Protein AF-A0A0V8RU75-F1 (afdb_monomer_lite)

Sequence (364 aa):
MQPLYEDACRGLRLCPRPLPPRLWGAEPSTLARLDPALAEGLAGPGAAGAVERLRELLGGLLGRGCAYCGAPALRVAGYWRIWLLDGGGRAILEDLLPLCGNFLKAYRVEKARQSGGLEKAVERLAVVNGVAVEHARRVVERVLEEWGRSLAVEHWRVELPGLRRHGLQRGEAEALERLANLLTNLPYLVERSQLLVVSASVEEQRTRAAETLERLCSGGLDPGRVAEEARARGLAPEARSLAVHAASLRLRACSLPVHKALELLEGAWVLVVPRSRRPGLVEGLAEAAGRGERWLLRMETSLEPRDPAQVAVYTADAFDAGAAAEAARAVAGLLGGRVEMVYRPAAPGGRRLTGLILYRYTGG

Radius of gyration: 22.9 Å; chains: 1; bounding box: 56×44×62 Å

Secondary structure (DSSP, 8-state):
-PPTTTTTTTT-SS---PPPGGGGGGSHHHHTTS-HHHHHHHH-TTHHHHHHHHHHHHHHHTTS--TTT-SPP-EEEEEEEEEEETTEEEEEEEEEEEE-HHHHHHH-HHHHHHTT-HHHHHHHHHHHHT--HHHHHHHHHHHHHHHHHHTT---EEEE-HHHHHTT--HHHHHHHHHHHHHHHSTTEEEETTEEEEE-TTHHHHHHHHHHHHHHHHHT---HHHHHHHHHHTT-EE-HHHHHHHHHHHHHHGGGS-HHHHHHHH-EEEEEEE-TTTHHHHHHHHHHHHHTT-TT-SEEEEESS--SSEEEEEEES-TT-HHHHHHHHHHHHHHHTS-EEEEEEEBPTTSSSB-S---EEEEE-

Organism: Pyrodictium occultum (NCBI:txid2309)

Foldseek 3Di:
DAWALCVLQPQFPATADADAQLLPCLKLVLLLQFQLLLLCLQLNPPRSVLSPVSVVLFVVLFQCAFPQGGGTFPGKTFPWTKDDDVQAIEIERQAIGRHDPQVVCLNNVVVCVVVVNNLSSLVVSCVSRVHDSVSSVSSSVSSVVSSVVNNPGQAYQYAYPHVVVSPDDPVSRVSSNSSSNSQSHAQWGDDDFKIKGAAPQLVVLLVVQLVVVVCLQVVVDDLVVLCVVLVVLQKHFPSVLSVVLSVVLNVPLNPDDSVQSLLQQKKKKKFWAAPNLVNLLVVLLRVCRHVRPQLARMKIWGSHDDGRTIIITMGRGLSPSVSVSVVLVSSCVSSVDWTKIFMFTADRPNPDTDPGTGIIHTDD

pLDDT: mean 95.26, std 4.72, range [60.16, 98.56]

Structure (mmCIF, N/CA/C/O backbone):
data_AF-A0A0V8RU75-F1
#
_entry.id   AF-A0A0V8RU75-F1
#
loop_
_atom_site.group_PDB
_atom_site.id
_atom_site.type_symbol
_atom_site.label_atom_id
_atom_site.label_alt_id
_atom_site.label_comp_id
_atom_site.label_asym_id
_atom_site.label_entity_id
_atom_site.label_seq_id
_atom_site.pdbx_PDB_ins_code
_atom_site.Cartn_x
_atom_site.Cartn_y
_atom_site.Cartn_z
_atom_site.occupancy
_atom_site.B_iso_or_equiv
_atom_site.auth_seq_id
_atom_site.auth_comp_id
_atom_site.auth_asym_id
_atom_site.auth_atom_id
_atom_site.pdbx_PDB_model_num
ATOM 1 N N . MET A 1 1 ? -29.048 -8.505 7.832 1.00 67.00 1 MET A N 1
ATOM 2 C CA . MET A 1 1 ? -27.582 -8.655 7.705 1.00 67.00 1 MET A CA 1
ATOM 3 C C . MET A 1 1 ? -26.931 -8.147 8.971 1.00 67.00 1 MET A C 1
ATOM 5 O O . MET A 1 1 ? -27.228 -7.028 9.377 1.00 67.00 1 MET A O 1
ATOM 9 N N . GLN A 1 2 ? -26.097 -8.967 9.598 1.00 83.25 2 GLN A N 1
ATOM 10 C CA . GLN A 1 2 ? -25.410 -8.600 10.828 1.00 83.25 2 GLN A CA 1
ATOM 11 C C . GLN A 1 2 ? -23.984 -8.117 10.519 1.00 83.25 2 GLN A C 1
ATOM 13 O O . GLN A 1 2 ? -23.351 -8.679 9.622 1.00 83.25 2 GLN A O 1
ATOM 18 N N . PRO A 1 3 ? -23.479 -7.080 11.205 1.00 90.12 3 PRO A N 1
ATOM 19 C CA . PRO A 1 3 ? -22.087 -6.662 11.082 1.00 90.12 3 PRO A CA 1
ATOM 20 C C . PRO A 1 3 ? -21.129 -7.767 11.538 1.00 90.12 3 PRO A C 1
ATOM 22 O O . PRO A 1 3 ? -21.436 -8.530 12.456 1.00 90.12 3 PRO A O 1
ATOM 25 N N . LEU A 1 4 ? -19.946 -7.817 10.927 1.00 92.69 4 LEU A N 1
ATOM 26 C CA . LEU A 1 4 ? -18.864 -8.699 11.347 1.00 92.69 4 LEU A CA 1
ATOM 27 C C . LEU A 1 4 ? -18.521 -8.484 12.824 1.00 92.69 4 LEU A C 1
ATOM 29 O O . LEU A 1 4 ? -18.580 -7.367 13.347 1.00 92.69 4 LEU A O 1
ATOM 33 N N . TYR A 1 5 ? -18.113 -9.574 13.465 1.00 94.00 5 TYR A N 1
ATOM 34 C CA . TYR A 1 5 ? -17.625 -9.687 14.838 1.00 94.00 5 TYR A CA 1
ATOM 35 C C . TYR A 1 5 ? -18.688 -9.510 15.929 1.00 94.00 5 TYR A C 1
ATOM 37 O O . TYR A 1 5 ? -18.464 -9.943 17.058 1.00 94.00 5 TYR A O 1
ATOM 45 N N . GLU A 1 6 ? -19.849 -8.912 15.633 1.00 91.81 6 GLU A N 1
ATOM 46 C CA . GLU A 1 6 ? -20.853 -8.587 16.658 1.00 91.81 6 GLU A CA 1
ATOM 47 C C . GLU A 1 6 ? -21.384 -9.823 17.389 1.00 91.81 6 GLU A C 1
ATOM 49 O O . GLU A 1 6 ? -21.537 -9.793 18.610 1.00 91.81 6 GLU A O 1
ATOM 54 N N . ASP A 1 7 ? -21.609 -10.924 16.674 1.00 92.75 7 ASP A N 1
ATOM 55 C CA . ASP A 1 7 ? -22.048 -12.173 17.293 1.00 92.75 7 ASP A CA 1
ATOM 56 C C . ASP A 1 7 ? -20.976 -12.806 18.173 1.00 92.75 7 ASP A C 1
ATOM 58 O O . ASP A 1 7 ? -21.268 -13.239 19.287 1.00 92.75 7 ASP A O 1
ATOM 62 N N . ALA A 1 8 ? -19.734 -12.848 17.685 1.00 94.06 8 ALA A N 1
ATOM 63 C CA . ALA A 1 8 ? -18.610 -13.405 18.428 1.00 94.06 8 ALA A CA 1
ATOM 64 C C . ALA A 1 8 ? -18.329 -12.618 19.718 1.00 94.06 8 ALA A C 1
ATOM 66 O O . ALA A 1 8 ? -17.900 -13.193 20.714 1.00 94.06 8 ALA A O 1
ATOM 67 N N . CYS A 1 9 ? -18.592 -11.311 19.706 1.00 94.69 9 CYS A N 1
ATOM 68 C CA . CYS A 1 9 ? -18.286 -10.399 20.800 1.00 94.69 9 CYS A CA 1
ATOM 69 C C . CYS A 1 9 ? -19.471 -10.061 21.715 1.00 94.69 9 CYS A C 1
ATOM 71 O O . CYS A 1 9 ? -19.366 -9.134 22.525 1.00 94.69 9 CYS A O 1
ATOM 73 N N . ARG A 1 10 ? -20.617 -10.733 21.576 1.00 94.25 10 ARG A N 1
ATOM 74 C CA . ARG A 1 10 ? -21.833 -10.365 22.310 1.00 94.25 10 ARG A CA 1
ATOM 75 C C . ARG A 1 10 ? -21.586 -10.358 23.826 1.00 94.25 10 ARG A C 1
ATOM 77 O O . ARG A 1 10 ? -21.191 -11.366 24.399 1.00 94.25 10 ARG A O 1
ATOM 84 N N . GLY A 1 11 ? -21.839 -9.216 24.469 1.00 91.69 11 GLY A N 1
ATOM 85 C CA . GLY A 1 11 ? -21.665 -9.036 25.918 1.00 91.69 11 GLY A CA 1
ATOM 86 C C . GLY A 1 11 ? -20.234 -8.731 26.379 1.00 91.69 11 GLY A C 1
ATOM 87 O O . GLY A 1 11 ? -20.016 -8.561 27.575 1.00 91.69 11 GLY A O 1
ATOM 88 N N . LEU A 1 12 ? -19.262 -8.623 25.467 1.00 95.81 12 LEU A N 1
ATOM 89 C CA . LEU A 1 12 ? -17.892 -8.240 25.810 1.00 95.81 12 LEU A CA 1
ATOM 90 C C . LEU A 1 12 ? -17.735 -6.716 25.872 1.00 95.81 12 LEU A C 1
ATOM 92 O O . LEU A 1 12 ? -18.248 -5.983 25.027 1.00 95.81 12 LEU A O 1
ATOM 96 N N . ARG A 1 13 ? -16.947 -6.239 26.839 1.00 95.25 13 ARG A N 1
ATOM 97 C CA . ARG A 1 13 ? -16.536 -4.834 26.960 1.00 95.25 13 ARG A CA 1
ATOM 98 C C . ARG A 1 13 ? -15.566 -4.421 25.849 1.00 95.25 13 ARG A C 1
ATOM 100 O O . ARG A 1 13 ? -15.687 -3.330 25.302 1.00 95.25 13 ARG A O 1
ATOM 107 N N . LEU A 1 14 ? -14.589 -5.270 25.535 1.00 96.00 14 LEU A N 1
ATOM 108 C CA . LEU A 1 14 ? -13.685 -5.132 24.397 1.00 96.00 14 LEU A CA 1
ATOM 109 C C . LEU A 1 14 ? -14.004 -6.226 23.389 1.00 96.00 14 LEU A C 1
ATOM 111 O O . LEU A 1 14 ? -13.790 -7.406 23.663 1.00 96.00 14 LEU A O 1
ATOM 115 N N . CYS A 1 15 ? -14.435 -5.809 22.203 1.00 96.62 15 CYS A N 1
ATOM 116 C CA . CYS A 1 15 ? -14.530 -6.668 21.031 1.00 96.62 15 CYS A CA 1
ATOM 117 C C . CYS A 1 15 ? -13.299 -6.464 20.136 1.00 96.62 15 CYS A C 1
ATOM 119 O O . CYS A 1 15 ? -13.053 -5.322 19.726 1.00 96.62 15 CYS A O 1
ATOM 121 N N . PRO A 1 16 ? -12.529 -7.517 19.805 1.00 97.12 16 PRO A N 1
ATOM 122 C CA . PRO A 1 16 ? -11.501 -7.423 18.778 1.00 97.12 16 PRO A CA 1
ATOM 123 C C . PRO A 1 16 ? -12.127 -7.045 17.434 1.00 97.12 16 PRO A C 1
ATOM 125 O O . PRO A 1 16 ? -13.140 -7.610 17.032 1.00 97.12 16 PRO A O 1
ATOM 128 N N . ARG A 1 17 ? -11.523 -6.089 16.727 1.00 96.44 17 ARG A N 1
ATOM 129 C CA . ARG A 1 17 ? -11.976 -5.637 15.406 1.00 96.44 17 ARG A CA 1
ATOM 130 C C . ARG A 1 17 ? -10.796 -5.612 14.445 1.00 96.44 17 ARG A C 1
ATOM 132 O O . ARG A 1 17 ? -10.228 -4.543 14.201 1.00 96.44 17 ARG A O 1
ATOM 139 N N . PRO A 1 18 ? -10.378 -6.768 13.916 1.00 96.62 18 PRO A N 1
ATOM 140 C CA . PRO A 1 18 ? -9.336 -6.793 12.906 1.00 96.62 18 PRO A CA 1
ATOM 141 C C . PRO A 1 18 ? -9.797 -6.057 11.643 1.00 96.62 18 PRO A C 1
ATOM 143 O O . PRO A 1 18 ? -10.966 -6.135 11.251 1.00 96.62 18 PRO A O 1
ATOM 146 N N . LEU A 1 19 ? -8.883 -5.307 11.021 1.00 95.50 19 LEU A N 1
ATOM 147 C CA . LEU A 1 19 ? -9.196 -4.523 9.824 1.00 95.50 19 LEU A CA 1
ATOM 148 C C . LEU A 1 19 ? -8.738 -5.283 8.567 1.00 95.50 19 LEU A C 1
ATOM 150 O O . LEU A 1 19 ? -7.563 -5.661 8.497 1.00 95.50 19 LEU A O 1
ATOM 154 N N . PRO A 1 20 ? -9.615 -5.515 7.575 1.00 93.69 20 PRO A N 1
ATOM 155 C CA . PRO A 1 20 ? -9.223 -6.045 6.271 1.00 93.69 20 PRO A CA 1
ATOM 156 C C . PRO A 1 20 ? -8.093 -5.197 5.655 1.00 93.69 20 PRO A C 1
ATOM 158 O O . PRO A 1 20 ? -8.157 -3.969 5.762 1.00 93.69 20 PRO A O 1
ATOM 161 N N . PRO A 1 21 ? -7.079 -5.793 4.996 1.00 91.62 21 PRO A N 1
ATOM 162 C CA . PRO A 1 21 ? -5.964 -5.046 4.409 1.00 91.62 21 PRO A CA 1
ATOM 163 C C . PRO A 1 21 ? -6.385 -3.930 3.450 1.00 91.62 21 PRO A C 1
ATOM 165 O O . PRO A 1 21 ? -5.830 -2.837 3.507 1.00 91.62 21 PRO A O 1
ATOM 168 N N . ARG A 1 22 ? -7.427 -4.164 2.641 1.00 91.81 22 ARG A N 1
ATOM 169 C CA . ARG A 1 22 ? -8.007 -3.147 1.748 1.00 91.81 22 ARG A CA 1
ATOM 170 C C . ARG A 1 22 ? -8.489 -1.908 2.504 1.00 91.81 22 ARG A C 1
ATOM 172 O O . ARG A 1 22 ? -8.328 -0.808 2.007 1.00 91.81 22 ARG A O 1
ATOM 179 N N . LEU A 1 23 ? -8.990 -2.056 3.732 1.00 95.81 23 LEU A N 1
ATOM 180 C CA . LEU A 1 23 ? -9.458 -0.940 4.561 1.00 95.81 23 LEU A CA 1
ATOM 181 C C . LEU A 1 23 ? -8.334 -0.207 5.312 1.00 95.81 23 LEU A C 1
ATOM 183 O O . LEU A 1 23 ? -8.596 0.806 5.958 1.00 95.81 23 LEU A O 1
ATOM 187 N N . TRP A 1 24 ? -7.076 -0.657 5.239 1.00 94.88 24 TRP A N 1
ATOM 188 C CA . TRP A 1 24 ? -5.969 0.013 5.937 1.00 94.88 24 TRP A CA 1
ATOM 189 C C . TRP A 1 24 ? -5.725 1.444 5.445 1.00 94.88 24 TRP A C 1
ATOM 191 O O . TRP A 1 24 ? -5.272 2.273 6.237 1.00 94.88 24 TRP A O 1
ATOM 201 N N . GLY A 1 25 ? -6.061 1.738 4.184 1.00 95.06 25 GLY A N 1
ATOM 202 C CA . GLY A 1 25 ? -6.030 3.087 3.611 1.00 95.06 25 GLY A CA 1
ATOM 203 C C . GLY A 1 25 ? -7.027 4.052 4.255 1.00 95.06 25 GLY A C 1
ATOM 204 O O . GLY A 1 25 ? -6.726 5.232 4.396 1.00 95.06 25 GLY A O 1
ATOM 205 N N . ALA A 1 26 ? -8.170 3.542 4.721 1.00 97.00 26 ALA A N 1
ATOM 206 C CA . ALA A 1 26 ? -9.216 4.324 5.379 1.00 97.00 26 ALA A CA 1
ATOM 207 C C . ALA A 1 26 ? -9.005 4.509 6.887 1.00 97.00 26 ALA A C 1
ATOM 209 O O . ALA A 1 26 ? -9.726 5.282 7.518 1.00 97.00 26 ALA A O 1
ATOM 210 N N . GLU A 1 27 ? -8.053 3.798 7.497 1.00 97.12 27 GLU A N 1
ATOM 211 C CA . GLU A 1 27 ? -7.792 3.941 8.928 1.00 97.12 27 GLU A CA 1
ATOM 212 C C . GLU A 1 27 ? -7.416 5.402 9.245 1.00 97.12 27 GLU A C 1
ATOM 214 O O . GLU A 1 27 ? -6.509 5.937 8.603 1.00 97.12 27 GLU A O 1
ATOM 219 N N . PRO A 1 28 ? -8.012 6.052 10.265 1.00 97.12 28 PRO A N 1
ATOM 220 C CA . PRO A 1 28 ? -7.735 7.459 10.569 1.00 97.12 28 PRO A CA 1
ATOM 221 C C . PRO A 1 28 ? -6.244 7.759 10.751 1.00 97.12 28 PRO A C 1
ATOM 223 O O . PRO A 1 28 ? -5.738 8.768 10.268 1.00 97.12 28 PRO A O 1
ATOM 226 N N . SER A 1 29 ? -5.513 6.845 11.398 1.00 95.56 29 SER A N 1
ATOM 227 C CA . SER A 1 29 ? -4.061 6.970 11.577 1.00 95.56 29 SER A CA 1
ATOM 228 C C . SER A 1 29 ? -3.263 6.882 10.271 1.00 95.56 29 SER A C 1
ATOM 230 O O . SER A 1 29 ? -2.170 7.440 10.194 1.00 95.56 29 SER A O 1
ATOM 232 N N . THR A 1 30 ? -3.791 6.206 9.250 1.00 96.44 30 THR A N 1
ATOM 233 C CA . THR A 1 30 ? -3.226 6.188 7.899 1.00 96.44 30 THR A CA 1
ATOM 234 C C . THR A 1 30 ? -3.530 7.497 7.185 1.00 96.44 30 THR A C 1
ATOM 236 O O . THR A 1 30 ? -2.599 8.156 6.730 1.00 96.44 30 THR A O 1
ATOM 239 N N . LEU A 1 31 ? -4.801 7.911 7.152 1.00 97.44 31 LEU A N 1
ATOM 240 C CA . LEU A 1 31 ? -5.231 9.150 6.496 1.00 97.44 31 LEU A CA 1
ATOM 241 C C . LEU A 1 31 ? -4.474 10.370 7.036 1.00 97.44 31 LEU A C 1
ATOM 243 O O . LEU A 1 31 ? -3.945 11.158 6.263 1.00 97.44 31 LEU A O 1
ATOM 247 N N . ALA A 1 32 ? -4.321 10.480 8.358 1.00 97.25 32 ALA A N 1
ATOM 248 C CA . ALA A 1 32 ? -3.596 11.577 9.002 1.00 97.25 32 ALA A CA 1
ATOM 249 C C . ALA A 1 32 ? -2.099 11.638 8.654 1.00 97.25 32 ALA A C 1
ATOM 251 O O . ALA A 1 32 ? -1.468 12.689 8.783 1.00 97.25 32 ALA A O 1
ATOM 252 N N . ARG A 1 33 ? -1.496 10.513 8.255 1.00 96.38 33 ARG A N 1
ATOM 253 C CA . ARG A 1 33 ? -0.081 10.454 7.858 1.00 96.38 33 ARG A CA 1
ATOM 254 C C . ARG A 1 33 ? 0.132 10.821 6.399 1.00 96.38 33 ARG A C 1
ATOM 256 O O . ARG A 1 33 ? 1.280 11.058 6.032 1.00 96.38 33 ARG A O 1
ATOM 263 N N . LEU A 1 34 ? -0.930 10.840 5.592 1.00 97.06 34 LEU A N 1
ATOM 264 C CA . LEU A 1 34 ? -0.827 11.110 4.168 1.00 97.06 34 LEU A CA 1
ATOM 265 C C . LEU A 1 34 ? -0.229 12.502 3.950 1.00 97.06 34 LEU A C 1
ATOM 267 O O . LEU A 1 34 ? -0.527 13.444 4.687 1.00 97.06 34 LEU A O 1
ATOM 271 N N . ASP A 1 35 ? 0.632 12.635 2.948 1.00 97.44 35 ASP A N 1
ATOM 272 C CA . ASP A 1 35 ? 1.088 13.940 2.502 1.00 97.44 35 ASP A CA 1
ATOM 273 C C . ASP A 1 35 ? -0.115 14.774 2.031 1.00 97.44 35 ASP A C 1
ATOM 275 O O . ASP A 1 35 ? -0.798 14.349 1.101 1.00 97.44 35 ASP A O 1
ATOM 279 N N . PRO A 1 36 ? -0.350 15.968 2.604 1.00 97.75 36 PRO A N 1
ATOM 280 C CA . PRO A 1 36 ? -1.423 16.858 2.173 1.00 97.75 36 PRO A CA 1
ATOM 281 C C . PRO A 1 36 ? -1.442 17.141 0.667 1.00 97.75 36 PRO A C 1
ATOM 283 O O . PRO A 1 36 ? -2.511 17.161 0.073 1.00 97.75 36 PRO A O 1
ATOM 286 N N . ALA A 1 37 ? -0.281 17.308 0.024 1.00 96.88 37 ALA A N 1
ATOM 287 C CA . ALA A 1 37 ? -0.212 17.554 -1.418 1.00 96.88 37 ALA A CA 1
ATOM 288 C C . ALA A 1 37 ? -0.671 16.326 -2.220 1.00 96.88 37 ALA A C 1
ATOM 290 O O . ALA A 1 37 ? -1.333 16.457 -3.245 1.00 96.88 37 ALA A O 1
ATOM 291 N N . LEU A 1 38 ? -0.344 15.126 -1.729 1.00 96.56 38 LEU A N 1
ATOM 292 C CA . LEU A 1 38 ? -0.813 13.874 -2.316 1.00 96.56 38 LEU A CA 1
ATOM 293 C C . LEU A 1 38 ? -2.314 13.678 -2.067 1.00 96.56 38 LEU A C 1
ATOM 295 O O . LEU A 1 38 ? -3.023 13.263 -2.973 1.00 96.56 38 LEU A O 1
ATOM 299 N N . ALA A 1 39 ? -2.806 14.022 -0.875 1.00 97.31 39 ALA A N 1
ATOM 300 C CA . ALA A 1 39 ? -4.228 13.994 -0.546 1.00 97.31 39 ALA A CA 1
ATOM 301 C C . ALA A 1 39 ? -5.046 14.904 -1.474 1.00 97.31 39 ALA A C 1
ATOM 303 O O . ALA A 1 39 ? -6.048 14.459 -2.025 1.00 97.31 39 ALA A O 1
ATOM 304 N N . GLU A 1 40 ? -4.595 16.148 -1.664 1.00 97.12 40 GLU A N 1
ATOM 305 C CA . GLU A 1 40 ? -5.238 17.136 -2.539 1.00 97.12 40 GLU A CA 1
ATOM 306 C C . GLU A 1 40 ? -5.278 16.657 -3.990 1.00 97.12 40 GLU A C 1
ATOM 308 O O . GLU A 1 40 ? -6.325 16.715 -4.626 1.00 97.12 40 GLU A O 1
ATOM 313 N N . GLY A 1 41 ? -4.158 16.136 -4.504 1.00 94.56 41 GLY A N 1
ATOM 314 C CA . GLY A 1 41 ? -4.111 15.633 -5.876 1.00 94.56 41 GLY A CA 1
ATOM 315 C C . GLY A 1 41 ? -4.986 14.398 -6.100 1.00 94.56 41 GLY A C 1
ATOM 316 O O . GLY A 1 41 ? -5.539 14.247 -7.177 1.00 94.56 41 GLY A O 1
ATOM 317 N N . LEU A 1 42 ? -5.161 13.541 -5.089 1.00 93.69 42 LEU A N 1
ATOM 318 C CA . LEU A 1 42 ? -5.986 12.334 -5.214 1.00 93.69 42 LEU A CA 1
ATOM 319 C C . LEU A 1 42 ? -7.485 12.598 -5.017 1.00 93.69 42 LEU A C 1
ATOM 321 O O . LEU A 1 42 ? -8.307 12.053 -5.744 1.00 93.69 42 LEU A O 1
ATOM 325 N N . ALA A 1 43 ? -7.858 13.377 -4.000 1.00 94.69 43 ALA A N 1
ATOM 326 C CA . ALA A 1 43 ? -9.253 13.534 -3.566 1.00 94.69 43 ALA A CA 1
ATOM 327 C C . ALA A 1 43 ? -9.853 14.919 -3.869 1.00 94.69 43 ALA A C 1
ATOM 329 O O . ALA A 1 43 ? -11.013 15.187 -3.519 1.00 94.69 43 ALA A O 1
ATOM 330 N N . GLY A 1 44 ? -9.075 15.779 -4.528 1.00 94.62 44 GLY A N 1
ATOM 331 C CA . GLY A 1 44 ? -9.467 17.112 -4.952 1.00 94.62 44 GLY A CA 1
ATOM 332 C C . GLY A 1 44 ? -9.446 18.157 -3.829 1.00 94.62 44 GLY A C 1
ATOM 333 O O . GLY A 1 44 ? -8.907 17.915 -2.744 1.00 94.62 44 GLY A O 1
ATOM 334 N N . PRO A 1 45 ? -10.065 19.326 -4.088 1.00 95.81 45 PRO A N 1
ATOM 335 C CA . PRO A 1 45 ? -10.002 20.482 -3.208 1.00 95.81 45 PRO A CA 1
ATOM 336 C C . PRO A 1 45 ? -10.381 20.203 -1.750 1.00 95.81 45 PRO A C 1
ATOM 338 O O . PRO A 1 45 ? -11.427 19.610 -1.459 1.00 95.81 45 PRO A O 1
ATOM 341 N N . GLY A 1 46 ? -9.547 20.695 -0.834 1.00 96.62 46 GLY A N 1
ATOM 342 C CA . GLY A 1 46 ? -9.784 20.663 0.612 1.00 96.62 46 GLY A CA 1
ATOM 343 C C . GLY A 1 46 ? -9.320 19.385 1.315 1.00 96.62 46 GLY A C 1
ATOM 344 O O . GLY A 1 46 ? -9.385 19.317 2.546 1.00 96.62 46 GLY A O 1
ATOM 345 N N . ALA A 1 47 ? -8.815 18.391 0.581 1.00 97.75 47 ALA A N 1
ATOM 346 C CA . ALA A 1 47 ? -8.310 17.159 1.176 1.00 97.75 47 ALA A CA 1
ATOM 347 C C . ALA A 1 47 ? -7.012 17.391 1.967 1.00 97.75 47 ALA A C 1
ATOM 349 O O . ALA A 1 47 ? -6.840 16.800 3.034 1.00 97.75 47 ALA A O 1
ATOM 350 N N . ALA A 1 48 ? -6.140 18.297 1.510 1.00 98.12 48 ALA A N 1
ATOM 351 C CA . ALA A 1 48 ? -4.940 18.705 2.238 1.00 98.12 48 ALA A CA 1
ATOM 352 C C . ALA A 1 48 ? -5.279 19.233 3.638 1.00 98.12 48 ALA A C 1
ATOM 354 O O . ALA A 1 48 ? -4.751 18.742 4.638 1.00 98.12 48 ALA A O 1
ATOM 355 N N . GLY A 1 49 ? -6.196 20.204 3.710 1.00 98.19 49 GLY A N 1
ATOM 356 C CA . GLY A 1 49 ? -6.638 20.797 4.973 1.00 98.19 49 GLY A CA 1
ATOM 357 C C . GLY A 1 49 ? -7.323 19.777 5.882 1.00 98.19 49 GLY A C 1
ATOM 358 O O . GLY A 1 49 ? -7.047 19.734 7.079 1.00 98.19 49 GLY A O 1
ATOM 359 N N . ALA A 1 50 ? -8.149 18.895 5.316 1.00 98.44 50 ALA A N 1
ATOM 360 C CA . ALA A 1 50 ? -8.829 17.857 6.083 1.00 98.44 50 ALA A CA 1
ATOM 361 C C . ALA A 1 50 ? -7.856 16.826 6.690 1.00 98.44 50 ALA A C 1
ATOM 363 O O . ALA A 1 50 ? -8.042 16.399 7.832 1.00 98.44 50 ALA A O 1
ATOM 364 N N . VAL A 1 51 ? -6.794 16.450 5.966 1.00 98.31 51 VAL A N 1
ATOM 365 C CA . VAL A 1 51 ? -5.731 15.568 6.477 1.00 98.31 51 VAL A CA 1
ATOM 366 C C . VAL A 1 51 ? -4.950 16.227 7.613 1.00 98.31 51 VAL A C 1
ATOM 368 O O . VAL A 1 51 ? -4.710 15.577 8.634 1.00 98.31 51 VAL A O 1
ATOM 371 N N . GLU A 1 52 ? -4.586 17.504 7.476 1.00 98.38 52 GLU A N 1
ATOM 372 C CA . GLU A 1 52 ? -3.937 18.266 8.553 1.00 98.38 52 GLU A CA 1
ATOM 373 C C . GLU A 1 52 ? -4.828 18.337 9.794 1.00 98.38 52 GLU A C 1
ATOM 375 O O . GLU A 1 52 ? -4.399 17.999 10.900 1.00 98.38 52 GLU A O 1
ATOM 380 N N . ARG A 1 53 ? -6.112 18.657 9.606 1.00 98.31 53 ARG A N 1
ATOM 381 C CA . ARG A 1 53 ? -7.068 18.729 10.708 1.00 98.31 53 ARG A CA 1
ATOM 382 C C . ARG A 1 53 ? -7.246 17.389 11.416 1.00 98.31 53 ARG A C 1
ATOM 384 O O . ARG A 1 53 ? -7.293 17.333 12.647 1.00 98.31 53 ARG A O 1
ATOM 391 N N . LEU A 1 54 ? -7.311 16.295 10.658 1.00 98.44 54 LEU A N 1
ATOM 392 C CA . LEU A 1 54 ? -7.357 14.953 11.228 1.00 98.44 54 LEU A CA 1
ATOM 393 C C . LEU A 1 54 ? -6.084 14.650 12.027 1.00 98.44 54 LEU A C 1
ATOM 395 O O . LEU A 1 54 ? -6.166 14.082 13.114 1.00 98.44 54 LEU A O 1
ATOM 399 N N . ARG A 1 55 ? -4.908 15.042 11.527 1.00 97.94 55 ARG A N 1
ATOM 400 C CA . ARG A 1 55 ? -3.634 14.852 12.230 1.00 97.94 55 ARG A CA 1
ATOM 401 C C . ARG A 1 55 ? -3.604 15.577 13.572 1.00 97.94 55 ARG A C 1
ATOM 403 O O . ARG A 1 55 ? -3.236 14.954 14.568 1.00 97.94 55 ARG A O 1
ATOM 410 N N . GLU A 1 56 ? -4.025 16.839 13.613 1.00 97.81 56 GLU A N 1
ATOM 411 C CA . GLU A 1 56 ? -4.152 17.617 14.853 1.00 97.81 56 GLU A CA 1
ATOM 412 C C . GLU A 1 56 ? -5.085 16.933 15.852 1.00 97.81 56 GLU A C 1
ATOM 414 O O . GLU A 1 56 ? -4.730 16.738 17.017 1.00 97.81 56 GLU A O 1
ATOM 419 N N . LEU A 1 57 ? -6.264 16.516 15.383 1.00 97.44 57 LEU A N 1
ATOM 420 C CA . LEU A 1 57 ? -7.260 15.838 16.202 1.00 97.44 57 LEU A CA 1
ATOM 421 C C . LEU A 1 57 ? -6.697 14.559 16.817 1.00 97.44 57 LEU A C 1
ATOM 423 O O . LEU A 1 57 ? -6.785 14.366 18.031 1.00 97.44 57 LEU A O 1
ATOM 427 N N . LEU A 1 58 ? -6.098 13.688 15.998 1.00 97.38 58 LEU A N 1
ATOM 428 C CA . LEU A 1 58 ? -5.514 12.443 16.492 1.00 97.38 58 LEU A CA 1
ATOM 429 C C . LEU A 1 58 ? -4.373 12.720 17.470 1.00 97.38 58 LEU A C 1
ATOM 431 O O . LEU A 1 58 ? -4.284 12.035 18.487 1.00 97.38 58 LEU A O 1
ATOM 435 N N . GLY A 1 59 ? -3.544 13.734 17.206 1.00 96.81 59 GLY A N 1
ATOM 436 C CA . GLY A 1 59 ? -2.502 14.190 18.124 1.00 96.81 59 GLY A CA 1
ATOM 437 C C . GLY A 1 59 ? -3.068 14.605 19.482 1.00 96.81 59 GLY A C 1
ATOM 438 O O . GLY A 1 59 ? -2.552 14.183 20.514 1.00 96.81 59 GLY A O 1
ATOM 439 N N . GLY A 1 60 ? -4.184 15.336 19.488 1.00 95.81 60 GLY A N 1
ATOM 440 C CA . GLY A 1 60 ? -4.879 15.755 20.703 1.00 95.81 60 GLY A CA 1
ATOM 441 C C . GLY A 1 60 ? -5.456 14.605 21.536 1.00 95.81 60 GLY A C 1
ATOM 442 O O . GLY A 1 60 ? -5.666 14.786 22.735 1.00 95.81 60 GLY A O 1
ATOM 443 N N . LEU A 1 61 ? -5.701 13.434 20.940 1.00 95.19 61 LEU A N 1
ATOM 444 C CA . LEU A 1 61 ? -6.192 12.233 21.631 1.00 95.19 61 LEU A CA 1
ATOM 445 C C . LEU A 1 61 ? -5.072 11.379 22.245 1.00 95.19 61 LEU A C 1
ATOM 447 O O . LEU A 1 61 ? -5.331 10.580 23.151 1.00 95.19 61 LEU A O 1
ATOM 451 N N . LEU A 1 62 ? -3.834 11.520 21.769 1.00 95.06 62 LEU A N 1
ATOM 452 C CA . LEU A 1 62 ? -2.691 10.804 22.331 1.00 95.06 62 LEU A CA 1
ATOM 453 C C . LEU A 1 62 ? -2.400 11.299 23.755 1.00 95.06 62 LEU A C 1
ATOM 455 O O . LEU A 1 62 ? -2.625 12.455 24.097 1.00 95.06 62 LEU A O 1
ATOM 459 N N . GLY A 1 63 ? -1.942 10.397 24.625 1.00 90.88 63 GLY A N 1
ATOM 460 C CA . GLY A 1 63 ? -1.629 10.716 26.023 1.00 90.88 63 GLY A CA 1
ATOM 461 C C . GLY A 1 63 ? -2.829 10.874 26.972 1.00 90.88 63 GLY A C 1
ATOM 462 O O . GLY A 1 63 ? -2.647 10.635 28.161 1.00 90.88 63 GLY A O 1
ATOM 463 N N . ARG A 1 64 ? -4.050 11.171 26.492 1.00 89.44 64 ARG A N 1
ATOM 464 C CA . ARG A 1 64 ? -5.233 11.398 27.361 1.00 89.44 64 ARG A CA 1
ATOM 465 C C . ARG A 1 64 ? -5.631 10.187 28.213 1.00 89.44 64 ARG A C 1
ATOM 467 O O . ARG A 1 64 ? -6.032 10.351 29.357 1.00 89.44 64 ARG A O 1
ATOM 474 N N . GLY A 1 65 ? -5.517 8.981 27.660 1.00 96.06 65 GLY A N 1
ATOM 475 C CA . GLY A 1 65 ? -5.807 7.729 28.364 1.00 96.06 65 GLY A CA 1
ATOM 476 C C . GLY A 1 65 ? -6.415 6.669 27.448 1.00 96.06 65 GLY A C 1
ATOM 477 O O . GLY A 1 65 ? -7.135 6.973 26.503 1.00 96.06 65 GLY A O 1
ATOM 478 N N . CYS A 1 66 ? -6.092 5.406 27.701 1.00 97.56 66 CYS A N 1
ATOM 479 C CA . CYS A 1 66 ? -6.591 4.253 26.961 1.00 97.56 66 CYS A CA 1
ATOM 480 C C . CYS A 1 66 ? -8.064 4.012 27.296 1.00 97.56 66 CYS A C 1
ATOM 482 O O . CYS A 1 66 ? -8.400 3.876 28.474 1.00 97.56 66 CYS A O 1
ATOM 484 N N . ALA A 1 67 ? -8.901 3.828 26.273 1.00 96.56 67 ALA A N 1
ATOM 485 C CA . ALA A 1 67 ? -10.341 3.591 26.409 1.00 96.56 67 ALA A CA 1
ATOM 486 C C . ALA A 1 67 ? -10.711 2.409 27.333 1.00 96.56 67 ALA A C 1
ATOM 488 O O . ALA A 1 67 ? -11.821 2.345 27.856 1.00 96.56 67 ALA A O 1
ATOM 489 N N . TYR A 1 68 ? -9.784 1.472 27.561 1.00 96.50 68 TYR A N 1
ATOM 490 C CA . TYR A 1 68 ? -10.036 0.272 28.360 1.00 96.50 68 TYR A CA 1
ATOM 491 C C . TYR A 1 68 ? -9.377 0.271 29.741 1.00 96.50 68 TYR A C 1
ATOM 493 O O . TYR A 1 68 ? -9.937 -0.307 30.671 1.00 96.50 68 TYR A O 1
ATOM 501 N N . CYS A 1 69 ? -8.205 0.893 29.897 1.00 95.94 69 CYS A N 1
ATOM 502 C CA . CYS A 1 69 ? -7.431 0.809 31.143 1.00 95.94 69 CYS A CA 1
ATOM 503 C C . CYS A 1 69 ? -6.889 2.139 31.667 1.00 95.94 69 CYS A C 1
ATOM 505 O O . CYS A 1 69 ? -6.096 2.122 32.602 1.00 95.94 69 CYS A O 1
ATOM 507 N N . GLY A 1 70 ? -7.217 3.270 31.040 1.00 96.38 70 GLY A N 1
ATOM 508 C CA . GLY A 1 70 ? -6.782 4.604 31.472 1.00 96.38 70 GLY A CA 1
ATOM 509 C C . GLY A 1 70 ? -5.296 4.926 31.259 1.00 96.38 70 GLY A C 1
ATOM 510 O O . GLY A 1 70 ? -4.946 6.096 31.182 1.00 96.38 70 GLY A O 1
ATOM 511 N N . ALA A 1 71 ? -4.423 3.927 31.084 1.00 97.00 71 ALA A N 1
ATOM 512 C CA . ALA A 1 71 ? -2.998 4.139 30.801 1.00 97.00 71 ALA A CA 1
ATOM 513 C C . ALA A 1 71 ? -2.785 5.020 29.553 1.00 97.00 71 ALA A C 1
ATOM 515 O O . ALA A 1 71 ? -3.605 4.937 28.638 1.00 97.00 71 ALA A O 1
ATOM 516 N N . PRO A 1 72 ? -1.689 5.793 29.444 1.00 97.38 72 PRO A N 1
ATOM 517 C CA . PRO A 1 72 ? -1.480 6.715 28.328 1.00 97.38 72 PRO A CA 1
ATOM 518 C C . PRO A 1 72 ? -1.692 6.065 26.953 1.00 97.38 72 PRO A C 1
ATOM 520 O O . PRO A 1 72 ? -1.114 5.020 26.629 1.00 97.38 72 PRO A O 1
ATOM 523 N N . ALA A 1 73 ? -2.557 6.679 26.141 1.00 97.31 73 ALA A N 1
ATOM 524 C CA . ALA A 1 73 ? -2.822 6.216 24.785 1.00 97.31 73 ALA A CA 1
ATOM 525 C C . ALA A 1 73 ? -1.613 6.504 23.886 1.00 97.31 73 ALA A C 1
ATOM 527 O O . ALA A 1 73 ? -1.129 7.634 23.829 1.00 97.31 73 ALA A O 1
ATOM 528 N N . LEU A 1 74 ? -1.147 5.479 23.170 1.00 96.31 74 LEU A N 1
ATOM 529 C CA . LEU A 1 74 ? 0.002 5.567 22.259 1.00 96.31 74 LEU A CA 1
ATOM 530 C C . LEU A 1 74 ? -0.424 5.638 20.792 1.00 96.31 74 LEU A C 1
ATOM 532 O O . LEU A 1 74 ? 0.365 6.026 19.932 1.00 96.31 74 LEU A O 1
ATOM 536 N N . ARG A 1 75 ? -1.653 5.212 20.490 1.00 96.00 75 ARG A N 1
ATOM 537 C CA . ARG A 1 75 ? -2.247 5.214 19.151 1.00 96.00 75 ARG A CA 1
ATOM 538 C C . ARG A 1 75 ? -3.741 5.489 19.255 1.00 96.00 75 ARG A C 1
ATOM 540 O O . ARG A 1 75 ? -4.350 5.219 20.286 1.00 96.00 75 ARG A O 1
ATOM 547 N N . VAL A 1 76 ? -4.322 5.953 18.156 1.00 97.31 76 VAL A N 1
ATOM 548 C CA . VAL A 1 76 ? -5.772 6.041 17.974 1.00 97.31 76 VAL A CA 1
ATOM 549 C C . VAL A 1 76 ? -6.158 5.062 16.872 1.00 97.31 76 VAL A C 1
ATOM 551 O O . VAL A 1 76 ? -5.580 5.106 15.786 1.00 97.31 76 VAL A O 1
ATOM 554 N N . ALA A 1 77 ? -7.084 4.156 17.171 1.00 97.00 77 ALA A N 1
ATOM 555 C CA . ALA A 1 77 ? -7.652 3.221 16.208 1.00 97.00 77 ALA A CA 1
ATOM 556 C C . ALA A 1 77 ? -9.077 3.646 15.841 1.00 97.00 77 ALA A C 1
ATOM 558 O O . ALA A 1 77 ? -9.785 4.213 16.669 1.00 97.00 77 ALA A O 1
ATOM 559 N N . GLY A 1 78 ? -9.516 3.347 14.623 1.00 97.50 78 GLY A N 1
ATOM 560 C CA . GLY A 1 78 ? -10.918 3.514 14.258 1.00 97.50 78 GLY A CA 1
ATOM 561 C C . GLY A 1 78 ? -11.809 2.443 14.891 1.00 97.50 78 GLY A C 1
ATOM 562 O O . GLY A 1 78 ? -11.454 1.262 14.882 1.00 97.50 78 GLY A O 1
ATOM 563 N N . TYR A 1 79 ? -12.970 2.845 15.410 1.00 97.31 79 TYR A N 1
ATOM 564 C CA . TYR A 1 79 ? -14.048 1.938 15.795 1.00 97.31 79 TYR A CA 1
ATOM 565 C C . TYR A 1 79 ? -14.953 1.673 14.593 1.00 97.31 79 TYR A C 1
ATOM 567 O O . TYR A 1 79 ? -15.817 2.478 14.249 1.00 97.31 79 TYR A O 1
ATOM 575 N N . TRP A 1 80 ? -14.706 0.550 13.923 1.00 97.56 80 TRP A N 1
ATOM 576 C CA . TRP A 1 80 ? -15.323 0.218 12.639 1.00 97.56 80 TRP A CA 1
ATOM 577 C C . TRP A 1 80 ? -16.452 -0.786 12.780 1.00 97.56 80 TRP A C 1
ATOM 579 O O . TRP A 1 80 ? -16.225 -1.858 13.340 1.00 97.56 80 TRP A O 1
ATOM 589 N N . ARG A 1 81 ? -17.617 -0.517 12.189 1.00 97.00 81 ARG A N 1
ATOM 590 C CA . ARG A 1 81 ? -18.600 -1.557 11.853 1.00 97.00 81 ARG A CA 1
ATOM 591 C C . ARG A 1 81 ? -18.452 -1.954 10.397 1.00 97.00 81 ARG A C 1
ATOM 593 O O . ARG A 1 81 ? -18.316 -1.095 9.530 1.00 97.00 81 ARG A O 1
ATOM 600 N N . ILE A 1 82 ? -18.436 -3.258 10.153 1.00 97.06 82 ILE A N 1
ATOM 601 C CA . ILE A 1 82 ? -18.092 -3.834 8.856 1.00 97.06 82 ILE A CA 1
ATOM 602 C C . ILE A 1 82 ? -19.199 -4.796 8.450 1.00 97.06 82 ILE A C 1
ATOM 604 O O . ILE A 1 82 ? -19.592 -5.645 9.242 1.00 97.06 82 ILE A O 1
ATOM 608 N N . TRP A 1 83 ? -19.676 -4.683 7.217 1.00 96.75 83 TRP A N 1
ATOM 609 C CA . TRP A 1 83 ? -20.634 -5.598 6.610 1.00 96.75 83 TRP A CA 1
ATOM 610 C C . TRP A 1 83 ? -20.028 -6.198 5.352 1.00 96.75 83 TRP A C 1
ATOM 612 O O . TRP A 1 83 ? -19.432 -5.479 4.548 1.00 96.75 83 TRP A O 1
ATOM 622 N N . LEU A 1 84 ? -20.228 -7.500 5.180 1.00 94.94 84 LEU A N 1
ATOM 623 C CA . LEU A 1 84 ? -20.041 -8.172 3.900 1.00 94.94 84 LEU A CA 1
ATOM 624 C C . LEU A 1 84 ? -21.390 -8.155 3.182 1.00 94.94 84 LEU A C 1
ATOM 626 O O . LEU A 1 84 ? -22.406 -8.502 3.786 1.00 94.94 84 LEU A O 1
ATOM 630 N N . LEU A 1 85 ? -21.391 -7.686 1.941 1.00 93.31 85 LEU A N 1
ATOM 631 C CA . LEU A 1 85 ? -22.568 -7.550 1.091 1.00 93.31 85 LEU A CA 1
ATOM 632 C C . LEU A 1 85 ? -22.357 -8.372 -0.184 1.00 93.31 85 LEU A C 1
ATOM 634 O O . LEU A 1 85 ? -21.221 -8.686 -0.548 1.00 93.31 85 LEU A O 1
ATOM 638 N N . ASP A 1 86 ? -23.438 -8.673 -0.896 1.00 87.75 86 ASP A N 1
ATOM 639 C CA . ASP A 1 86 ? -23.330 -9.283 -2.220 1.00 87.75 86 ASP A CA 1
ATOM 640 C C . ASP A 1 86 ? -22.610 -8.308 -3.165 1.00 87.75 86 ASP A C 1
ATOM 642 O O . ASP A 1 86 ? -23.075 -7.193 -3.404 1.00 87.75 86 ASP A O 1
ATOM 646 N N . GLY A 1 87 ? -21.433 -8.702 -3.656 1.00 85.50 87 GLY A N 1
ATOM 647 C CA . GLY A 1 87 ? -20.617 -7.887 -4.562 1.00 85.50 87 GLY A CA 1
ATOM 648 C C . GLY A 1 87 ? -19.718 -6.835 -3.898 1.00 85.50 87 GLY A C 1
ATOM 649 O O . GLY A 1 87 ? -19.108 -6.042 -4.612 1.00 85.50 87 GLY A O 1
ATOM 650 N N . GLY A 1 88 ? -19.588 -6.805 -2.566 1.00 94.56 88 GLY A N 1
ATOM 651 C CA . GLY A 1 88 ? -18.659 -5.874 -1.921 1.00 94.56 88 GLY A CA 1
ATOM 652 C C . GLY A 1 88 ? -18.717 -5.840 -0.398 1.00 94.56 88 GLY A C 1
ATOM 653 O O . GLY A 1 88 ? -19.230 -6.735 0.270 1.00 94.56 88 GLY A O 1
ATOM 654 N N . GLY A 1 89 ? -18.173 -4.773 0.174 1.00 96.62 89 GLY A N 1
ATOM 655 C CA . GLY A 1 89 ? -18.183 -4.536 1.610 1.00 96.62 89 GLY A CA 1
ATOM 656 C C . GLY A 1 89 ? -18.562 -3.105 1.954 1.00 96.62 89 GLY A C 1
ATOM 657 O O . GLY A 1 89 ? -18.350 -2.173 1.180 1.00 96.62 89 GLY A O 1
ATOM 658 N N . ARG A 1 90 ? -19.114 -2.917 3.151 1.00 97.81 90 ARG A N 1
ATOM 659 C CA . ARG A 1 90 ? -19.383 -1.594 3.724 1.00 97.81 90 ARG A CA 1
ATOM 660 C C . ARG A 1 90 ? -18.654 -1.463 5.050 1.00 97.81 90 ARG A C 1
ATOM 662 O O . ARG A 1 90 ? -18.762 -2.348 5.896 1.00 97.81 90 ARG A O 1
ATOM 669 N N . ALA A 1 91 ? -17.940 -0.362 5.242 1.00 98.12 91 ALA A N 1
ATOM 670 C CA . ALA A 1 91 ? -17.209 -0.058 6.463 1.00 98.12 91 ALA A CA 1
ATOM 671 C C . ALA A 1 91 ? -17.593 1.331 6.973 1.00 98.12 91 ALA A C 1
ATOM 673 O O . ALA A 1 91 ? -17.420 2.325 6.275 1.00 98.12 91 ALA A O 1
ATOM 674 N N . ILE A 1 92 ? -18.105 1.397 8.198 1.00 98.31 92 ILE A N 1
ATOM 675 C CA . ILE A 1 92 ? -18.529 2.643 8.837 1.00 98.31 92 ILE A CA 1
ATOM 676 C C . ILE A 1 92 ? -17.641 2.886 10.052 1.00 98.31 92 ILE A C 1
ATOM 678 O O . ILE A 1 92 ? -17.620 2.075 10.981 1.00 98.31 92 ILE A O 1
ATOM 682 N N . LEU A 1 93 ? -16.921 4.004 10.055 1.00 98.44 93 LEU A N 1
ATOM 683 C CA . LEU A 1 93 ? -16.194 4.487 11.222 1.00 98.44 93 LEU A CA 1
ATOM 684 C C . LEU A 1 93 ? -17.183 5.181 12.159 1.00 98.44 93 LEU A C 1
ATOM 686 O O . LEU A 1 93 ? -17.617 6.304 11.906 1.00 98.44 93 LEU A O 1
ATOM 690 N N . GLU A 1 94 ? -17.539 4.514 13.249 1.00 97.38 94 GLU A N 1
ATOM 691 C CA . GLU A 1 94 ? -18.475 5.048 14.237 1.00 97.38 94 GLU A CA 1
ATOM 692 C C . GLU A 1 94 ? -17.796 5.970 15.252 1.00 97.38 94 GLU A C 1
ATOM 694 O O . GLU A 1 94 ? -18.428 6.907 15.743 1.00 97.38 94 GLU A O 1
ATOM 699 N N . ASP A 1 95 ? -16.527 5.708 15.575 1.00 97.44 95 ASP A N 1
ATOM 700 C CA . ASP A 1 95 ? -15.800 6.444 16.609 1.00 97.44 95 ASP A CA 1
ATOM 701 C C . ASP A 1 95 ? -14.269 6.322 16.467 1.00 97.44 95 ASP A C 1
ATOM 703 O O . ASP A 1 95 ? -13.759 5.539 15.662 1.00 97.44 95 ASP A O 1
ATOM 707 N N . LEU A 1 96 ? -13.530 7.077 17.279 1.00 97.62 96 LEU A N 1
ATOM 708 C CA . LEU A 1 96 ? -12.082 7.008 17.446 1.00 97.62 96 LEU A CA 1
ATOM 709 C C . LEU A 1 96 ? -11.750 6.475 18.841 1.00 97.62 96 LEU A C 1
ATOM 711 O O . LEU A 1 96 ? -12.233 6.981 19.848 1.00 97.62 96 LEU A O 1
ATOM 715 N N . LEU A 1 97 ? -10.878 5.472 18.905 1.00 96.69 97 LEU A N 1
ATOM 716 C CA . LEU A 1 97 ? -10.483 4.808 20.143 1.00 96.69 97 LEU A CA 1
ATOM 717 C C . LEU A 1 97 ? -9.009 5.073 20.457 1.00 96.69 97 LEU A C 1
ATOM 719 O O . LEU A 1 97 ? -8.131 4.479 19.823 1.00 96.69 97 LEU A O 1
ATOM 723 N N . PRO A 1 98 ? -8.703 5.913 21.459 1.00 97.44 98 PRO A N 1
ATOM 724 C CA . PRO A 1 98 ? -7.359 6.025 22.009 1.00 97.44 98 PRO A CA 1
ATOM 725 C C . PRO A 1 98 ? -6.986 4.736 22.757 1.00 97.44 98 PRO A C 1
ATOM 727 O O . PRO A 1 98 ? -7.682 4.309 23.679 1.00 97.44 98 PRO A O 1
ATOM 730 N N . LEU A 1 99 ? -5.879 4.098 22.373 1.00 97.62 99 LEU A N 1
ATOM 731 C CA . LEU A 1 99 ? -5.439 2.804 22.905 1.00 97.62 99 LEU A CA 1
ATOM 732 C C . LEU A 1 99 ? -3.963 2.836 23.318 1.00 97.62 99 LEU A C 1
ATOM 734 O O . LEU A 1 99 ? -3.104 3.391 22.626 1.00 97.62 99 LEU A O 1
ATOM 738 N N . CYS A 1 100 ? -3.639 2.180 24.435 1.00 97.19 100 CYS A N 1
ATOM 739 C CA . CYS A 1 100 ? -2.251 1.847 24.762 1.00 97.19 100 CYS A CA 1
ATOM 740 C C . CYS A 1 100 ? -1.771 0.646 23.921 1.00 97.19 100 CYS A C 1
ATOM 742 O O . CYS A 1 100 ? -2.572 -0.070 23.313 1.00 97.19 100 CYS A O 1
ATOM 744 N N . GLY A 1 101 ? -0.460 0.379 23.902 1.00 94.75 101 GLY A N 1
ATOM 745 C CA . GLY A 1 101 ? 0.121 -0.677 23.059 1.00 94.75 101 GLY A CA 1
ATOM 746 C C . GLY A 1 101 ? -0.440 -2.085 23.316 1.00 94.75 101 GLY A C 1
ATOM 747 O O . GLY A 1 101 ? -0.600 -2.861 22.374 1.00 94.75 101 GLY A O 1
ATOM 748 N N . ASN A 1 102 ? -0.795 -2.402 24.566 1.00 94.94 102 ASN A N 1
ATOM 749 C CA . ASN A 1 102 ? -1.373 -3.700 24.927 1.00 94.94 102 ASN A CA 1
ATOM 750 C C . ASN A 1 102 ? -2.792 -3.861 24.368 1.00 94.94 102 ASN A C 1
ATOM 752 O O . ASN A 1 102 ? -3.102 -4.872 23.739 1.00 94.94 102 ASN A O 1
ATOM 756 N N . PHE A 1 103 ? -3.637 -2.846 24.553 1.00 97.12 103 PHE A N 1
ATOM 757 C CA . PHE A 1 103 ? -5.020 -2.881 24.082 1.00 97.12 103 PHE A CA 1
ATOM 758 C C . PHE A 1 103 ? -5.142 -2.715 22.572 1.00 97.12 103 PHE A C 1
ATOM 760 O O . PHE A 1 103 ? -6.057 -3.278 21.986 1.00 97.12 103 PHE A O 1
ATOM 767 N N . LEU A 1 104 ? -4.186 -2.053 21.916 1.00 96.25 104 LEU A N 1
ATOM 768 C CA . LEU A 1 104 ? -4.125 -2.032 20.456 1.00 96.25 104 LEU A CA 1
ATOM 769 C C . LEU A 1 104 ? -3.933 -3.438 19.869 1.00 96.25 104 LEU A C 1
ATOM 771 O O . LEU A 1 104 ? -4.578 -3.763 18.878 1.00 96.25 104 LEU A O 1
ATOM 775 N N . LYS A 1 105 ? -3.088 -4.282 20.478 1.00 95.94 105 LYS A N 1
ATOM 776 C CA . LYS A 1 105 ? -2.884 -5.675 20.034 1.00 95.94 105 LYS A CA 1
ATOM 777 C C . LYS A 1 105 ? -4.114 -6.549 20.286 1.00 95.94 105 LYS A C 1
ATOM 779 O O . LYS A 1 105 ? -4.471 -7.337 19.421 1.00 95.94 105 LYS A O 1
ATOM 784 N N . ALA A 1 106 ? -4.770 -6.382 21.437 1.00 97.44 106 ALA A N 1
ATOM 785 C CA . ALA A 1 106 ? -6.032 -7.063 21.742 1.00 97.44 106 ALA A CA 1
ATOM 786 C C . ALA A 1 106 ? -7.181 -6.615 20.822 1.00 97.44 106 ALA A C 1
ATOM 788 O O . ALA A 1 106 ? -8.058 -7.405 20.495 1.00 97.44 106 ALA A O 1
ATOM 789 N N . TYR A 1 107 ? -7.160 -5.357 20.378 1.00 97.75 107 TYR A N 1
ATOM 790 C CA . TYR A 1 107 ? -8.144 -4.814 19.449 1.00 97.75 107 TYR A CA 1
ATOM 791 C C . TYR A 1 107 ? -7.878 -5.232 17.993 1.00 97.75 107 TYR A C 1
ATOM 793 O O . TYR A 1 107 ? -8.812 -5.571 17.272 1.00 97.75 107 TYR A O 1
ATOM 801 N N . ARG A 1 108 ? -6.60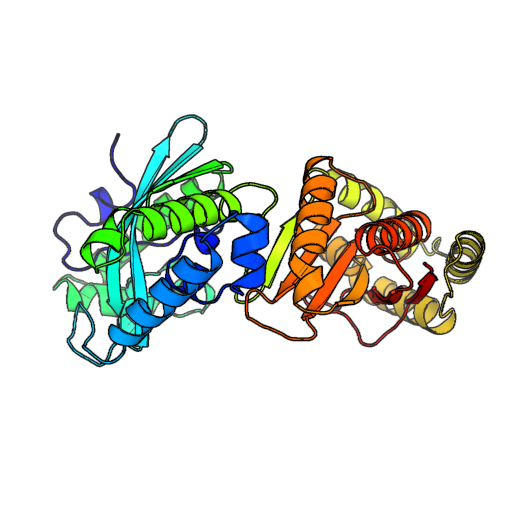9 -5.247 17.561 1.00 96.50 108 ARG A N 1
ATOM 802 C CA . ARG A 1 108 ? -6.154 -5.639 16.214 1.00 96.50 108 ARG A CA 1
ATOM 803 C C . ARG A 1 108 ? -5.452 -7.002 16.247 1.00 96.50 108 ARG A C 1
ATOM 805 O O . ARG A 1 108 ? -4.229 -7.106 16.087 1.00 96.50 108 ARG A O 1
ATOM 812 N N . VAL A 1 109 ? -6.232 -8.051 16.499 1.00 96.94 109 VAL A N 1
ATOM 813 C CA . VAL A 1 109 ? -5.739 -9.432 16.661 1.00 96.94 109 VAL A CA 1
ATOM 814 C C . VAL A 1 109 ? -5.059 -9.997 15.410 1.00 96.94 109 VAL A C 1
ATOM 816 O O . VAL A 1 109 ? -4.144 -10.809 15.528 1.00 96.94 109 VAL A O 1
ATOM 819 N N . GLU A 1 110 ? -5.413 -9.521 14.216 1.00 95.56 110 GLU A N 1
ATOM 820 C CA . GLU A 1 110 ? -4.741 -9.851 12.956 1.00 95.56 110 GLU A CA 1
ATOM 821 C C . GLU A 1 110 ? -3.278 -9.396 12.960 1.00 95.56 110 GLU A C 1
ATOM 823 O O . GLU A 1 110 ? -2.385 -10.146 12.560 1.00 95.56 110 GLU A O 1
ATOM 828 N N . LYS A 1 111 ? -3.015 -8.195 13.491 1.00 93.19 111 LYS A N 1
ATOM 829 C CA . LYS A 1 111 ? -1.655 -7.658 13.625 1.00 93.19 111 LYS A CA 1
ATOM 830 C C . LYS A 1 111 ? -0.896 -8.370 14.737 1.00 93.19 111 LYS A C 1
ATOM 832 O O . LYS A 1 111 ? 0.284 -8.670 14.568 1.00 93.19 111 LYS A O 1
ATOM 837 N N . ALA A 1 112 ? -1.569 -8.682 15.847 1.00 95.44 112 ALA A N 1
ATOM 838 C CA . ALA A 1 112 ? -0.974 -9.467 16.925 1.00 95.44 112 ALA A CA 1
ATOM 839 C C . ALA A 1 112 ? -0.533 -10.852 16.429 1.00 95.44 112 ALA A C 1
ATOM 841 O O . ALA A 1 112 ? 0.588 -11.265 16.720 1.00 95.44 112 ALA A O 1
ATOM 842 N N . ARG A 1 113 ? -1.357 -11.531 15.618 1.00 95.31 113 ARG A N 1
ATOM 843 C CA . ARG A 1 113 ? -1.007 -12.805 14.974 1.00 95.31 113 ARG A CA 1
ATOM 844 C C . ARG A 1 113 ? 0.227 -12.673 14.083 1.00 95.31 113 ARG A C 1
ATOM 846 O O . ARG A 1 113 ? 1.164 -13.449 14.232 1.00 95.31 113 ARG A O 1
ATOM 853 N N . GLN A 1 114 ? 0.259 -11.663 13.212 1.00 90.56 114 GLN A N 1
ATOM 854 C CA . GLN A 1 114 ? 1.392 -11.413 12.310 1.00 90.56 114 GLN A CA 1
ATOM 855 C C . GLN A 1 114 ? 2.708 -11.135 13.052 1.00 90.56 114 GLN A C 1
ATOM 857 O O . GLN A 1 114 ? 3.776 -11.460 12.543 1.00 90.56 114 GLN A O 1
ATOM 862 N N . SER A 1 115 ? 2.649 -10.546 14.250 1.00 91.81 115 SER A N 1
ATOM 863 C CA . SER A 1 115 ? 3.832 -10.234 15.058 1.00 91.81 115 SER A CA 1
ATOM 864 C C . SER A 1 115 ? 4.158 -11.284 16.131 1.00 91.81 115 SER A C 1
ATOM 866 O O . SER A 1 115 ? 4.917 -10.973 17.046 1.00 91.81 115 SER A O 1
ATOM 868 N N . GLY A 1 116 ? 3.529 -12.468 16.113 1.00 93.62 116 GLY A N 1
ATOM 869 C CA . GLY A 1 116 ? 3.741 -13.515 17.129 1.00 93.62 116 GLY A CA 1
ATOM 870 C C . GLY A 1 116 ? 3.249 -13.154 18.541 1.00 93.62 116 GLY A C 1
ATOM 871 O O . GLY A 1 116 ? 3.727 -13.694 19.532 1.00 93.62 116 GLY A O 1
ATOM 872 N N . GLY A 1 117 ? 2.319 -12.204 18.658 1.00 96.00 117 GLY A N 1
ATOM 873 C CA . GLY A 1 117 ? 1.797 -11.674 19.922 1.00 96.00 117 GLY A CA 1
ATOM 874 C C . GLY A 1 117 ? 0.358 -12.081 20.247 1.00 96.00 117 GLY A C 1
ATOM 875 O O . GLY A 1 117 ? -0.272 -11.392 21.048 1.00 96.00 117 GLY A O 1
ATOM 876 N N . LEU A 1 118 ? -0.178 -13.128 19.609 1.00 97.25 118 LEU A N 1
ATOM 877 C CA . LEU A 1 118 ? -1.595 -13.494 19.709 1.00 97.25 118 LEU A CA 1
ATOM 878 C C . LEU A 1 118 ? -1.997 -13.962 21.116 1.00 97.25 118 LEU A C 1
ATOM 880 O O . LEU A 1 118 ? -2.969 -13.444 21.651 1.00 97.25 118 LEU A O 1
ATOM 884 N N . GLU A 1 119 ? -1.224 -14.843 21.757 1.00 97.69 119 GLU A N 1
ATOM 885 C CA . GLU A 1 119 ? -1.561 -15.342 23.105 1.00 97.69 119 GLU A CA 1
ATOM 886 C C . GLU A 1 119 ? -1.650 -14.208 24.136 1.00 97.69 119 GLU A C 1
ATOM 888 O O . GLU A 1 119 ? -2.636 -14.087 24.857 1.00 97.69 119 GLU A O 1
ATOM 893 N N . LYS A 1 120 ? -0.697 -13.267 24.116 1.00 97.50 120 LYS A N 1
ATOM 894 C CA . LYS A 1 120 ? -0.743 -12.073 24.982 1.00 97.50 120 LYS A CA 1
ATOM 895 C C . LYS A 1 120 ? -1.967 -11.192 24.707 1.00 97.50 120 LYS A C 1
ATOM 897 O O . LYS A 1 120 ? -2.458 -10.511 25.609 1.00 97.50 120 LYS A O 1
ATOM 902 N N . ALA A 1 121 ? -2.436 -11.149 23.459 1.00 97.62 121 ALA A N 1
ATOM 903 C CA . ALA A 1 121 ? -3.650 -10.427 23.091 1.00 97.62 121 ALA A CA 1
ATOM 904 C C . ALA A 1 121 ? -4.904 -11.133 23.640 1.00 97.62 121 ALA A C 1
ATOM 906 O O . ALA A 1 121 ? -5.781 -10.452 24.169 1.00 97.62 121 ALA A O 1
ATOM 907 N N . VAL A 1 122 ? -4.948 -12.471 23.590 1.00 98.31 122 VAL A N 1
ATOM 908 C CA . VAL A 1 122 ? -6.017 -13.305 24.170 1.00 98.31 122 VAL A CA 1
ATOM 909 C C . VAL A 1 122 ? -6.081 -13.145 25.690 1.00 98.31 122 VAL A C 1
ATOM 911 O O . VAL A 1 122 ? -7.147 -12.851 26.223 1.00 98.31 122 VAL A O 1
ATOM 914 N N . GLU A 1 123 ? -4.952 -13.248 26.394 1.00 98.12 123 GLU A N 1
ATOM 915 C CA . GLU A 1 123 ? -4.884 -13.025 27.847 1.00 98.12 123 GLU A CA 1
ATOM 916 C C . GLU A 1 123 ? -5.397 -11.630 28.223 1.00 98.12 123 GLU A C 1
ATOM 918 O O . GLU A 1 123 ? -6.188 -11.461 29.153 1.00 98.12 123 GLU A O 1
ATOM 923 N N . ARG A 1 124 ? -4.993 -10.601 27.466 1.00 96.88 124 ARG A N 1
ATOM 924 C CA . ARG A 1 124 ? -5.450 -9.228 27.704 1.00 96.88 124 ARG A CA 1
ATOM 925 C C . ARG A 1 124 ? -6.952 -9.078 27.466 1.00 96.88 124 ARG A C 1
ATOM 927 O O . ARG A 1 124 ? -7.602 -8.344 28.212 1.00 96.88 124 ARG A O 1
ATOM 934 N N . LEU A 1 125 ? -7.481 -9.753 26.445 1.00 97.69 125 LEU A N 1
ATOM 935 C CA . LEU A 1 125 ? -8.906 -9.793 26.138 1.00 97.69 125 LEU A CA 1
ATOM 936 C C . LEU A 1 125 ? -9.700 -10.477 27.259 1.00 97.69 125 LEU A C 1
ATOM 938 O O . LEU A 1 125 ? -10.762 -9.985 27.630 1.00 97.69 125 LEU A O 1
ATOM 942 N N . ALA A 1 126 ? -9.173 -11.563 27.824 1.00 97.94 126 ALA A N 1
ATOM 943 C CA . ALA A 1 126 ? -9.776 -12.263 28.954 1.00 97.94 126 ALA A CA 1
ATOM 944 C C . ALA A 1 126 ? -9.889 -11.344 30.181 1.00 97.94 126 ALA A C 1
ATOM 946 O O . ALA A 1 126 ? -10.979 -11.144 30.717 1.00 97.94 126 ALA A O 1
ATOM 947 N N . VAL A 1 127 ? -8.781 -10.688 30.546 1.00 97.38 127 VAL A N 1
ATOM 948 C CA . VAL A 1 127 ? -8.706 -9.788 31.709 1.00 97.38 127 VAL A CA 1
ATOM 949 C C . VAL A 1 127 ? -9.668 -8.604 31.592 1.00 97.38 127 VAL A C 1
ATOM 951 O O . VAL A 1 127 ? -10.391 -8.313 32.539 1.00 97.38 127 VAL A O 1
ATOM 954 N N . VAL A 1 128 ? -9.702 -7.904 30.452 1.00 97.25 128 VAL A N 1
ATOM 955 C CA . VAL A 1 128 ? -10.541 -6.693 30.311 1.00 97.25 128 VAL A CA 1
ATOM 956 C C . VAL A 1 128 ? -12.037 -6.994 30.281 1.00 97.25 128 VAL A C 1
ATOM 958 O O . VAL A 1 128 ? -12.843 -6.140 30.650 1.00 97.25 128 VAL A O 1
ATOM 961 N N . ASN A 1 129 ? -12.398 -8.194 29.829 1.00 97.75 129 ASN A N 1
ATOM 962 C CA . ASN A 1 129 ? -13.780 -8.639 29.727 1.00 97.75 129 ASN A CA 1
ATOM 963 C C . ASN A 1 129 ? -14.251 -9.424 30.956 1.00 97.75 129 ASN A C 1
ATOM 965 O O . ASN A 1 129 ? -15.439 -9.710 31.046 1.00 97.75 129 ASN A O 1
ATOM 969 N N . GLY A 1 130 ? -13.356 -9.778 31.885 1.00 97.38 130 GLY A N 1
ATOM 970 C CA . GLY A 1 130 ? -13.703 -10.590 33.053 1.00 97.38 130 GLY A CA 1
ATOM 971 C C . GLY A 1 130 ? -14.134 -12.015 32.689 1.00 97.38 130 GLY A C 1
ATOM 972 O O . GLY A 1 130 ? -15.029 -12.563 33.324 1.00 97.38 130 GLY A O 1
ATOM 973 N N . VAL A 1 131 ? -13.530 -12.606 31.654 1.00 98.06 131 VAL A N 1
ATOM 974 C CA . VAL A 1 131 ? -13.854 -13.958 31.159 1.00 98.06 131 VAL A CA 1
ATOM 975 C C . VAL A 1 131 ? -12.643 -14.886 31.252 1.00 98.06 131 VAL A C 1
ATOM 977 O O . VAL A 1 131 ? -11.504 -14.427 31.316 1.00 98.06 131 VAL A O 1
ATOM 980 N N . ALA A 1 132 ? -12.875 -16.201 31.218 1.00 98.19 132 ALA A N 1
ATOM 981 C CA . ALA A 1 132 ? -11.800 -17.193 31.147 1.00 98.19 132 ALA A CA 1
ATOM 982 C C . ALA A 1 132 ? -10.983 -17.060 29.846 1.00 98.19 132 ALA A C 1
ATOM 984 O O . ALA A 1 132 ? -11.522 -16.705 28.791 1.00 98.19 132 ALA A O 1
ATOM 985 N N . VAL A 1 133 ? -9.691 -17.397 29.905 1.00 98.31 133 VAL A N 1
ATOM 986 C CA . VAL A 1 133 ? -8.763 -17.303 28.761 1.00 98.31 133 VAL A CA 1
ATOM 987 C C . VAL A 1 133 ? -9.241 -18.160 27.588 1.00 98.31 133 VAL A C 1
ATOM 989 O O . VAL A 1 133 ? -9.213 -17.713 26.444 1.00 98.31 133 VAL A O 1
ATOM 992 N N . GLU A 1 134 ? -9.777 -19.347 27.857 1.00 98.31 134 GLU A N 1
ATOM 993 C CA . GLU A 1 134 ? -10.320 -20.262 26.853 1.00 98.31 134 GLU A CA 1
ATOM 994 C C . GLU A 1 134 ? -11.543 -19.672 26.144 1.00 98.31 134 GLU A C 1
ATOM 996 O O . GLU A 1 134 ? -11.730 -19.887 24.947 1.00 98.31 134 GLU A O 1
ATOM 1001 N N . HIS A 1 135 ? -12.378 -18.912 26.862 1.00 98.12 135 HIS A N 1
ATOM 1002 C CA . HIS A 1 135 ? -13.503 -18.208 26.250 1.00 98.12 135 HIS A CA 1
ATOM 1003 C C . HIS A 1 135 ? -13.000 -17.088 25.333 1.00 98.12 135 HIS A C 1
ATOM 1005 O O . HIS A 1 135 ? -13.417 -17.012 24.180 1.00 98.12 135 HIS A O 1
ATOM 1011 N N . ALA A 1 136 ? -12.053 -16.270 25.806 1.00 98.25 136 ALA A N 1
ATOM 1012 C CA . ALA A 1 136 ? -11.432 -15.228 24.991 1.00 98.25 136 ALA A CA 1
ATOM 1013 C C . ALA A 1 136 ? -10.743 -15.801 23.738 1.00 98.25 136 ALA A C 1
ATOM 1015 O O . ALA A 1 136 ? -10.849 -15.210 22.664 1.00 98.25 136 ALA A O 1
ATOM 1016 N N . ARG A 1 137 ? -10.093 -16.968 23.844 1.00 98.50 137 ARG A N 1
ATOM 1017 C CA . ARG A 1 137 ? -9.469 -17.658 22.705 1.00 98.50 137 ARG A CA 1
ATOM 1018 C C . ARG A 1 137 ? -10.501 -18.027 21.641 1.00 98.50 137 ARG A C 1
ATOM 1020 O O . ARG A 1 137 ? -10.322 -17.644 20.489 1.00 98.50 137 ARG A O 1
ATOM 1027 N N . ARG A 1 138 ? -11.616 -18.657 22.034 1.00 98.19 138 ARG A N 1
ATOM 1028 C CA . ARG A 1 138 ? -12.713 -18.999 21.106 1.00 98.19 138 ARG A CA 1
ATOM 1029 C C . ARG A 1 138 ? -13.294 -17.770 20.406 1.00 98.19 138 ARG A C 1
ATOM 1031 O O . ARG A 1 138 ? -13.598 -17.823 19.218 1.00 98.19 138 ARG A O 1
ATOM 1038 N N . VAL A 1 139 ? -13.429 -16.654 21.125 1.00 98.25 139 VAL A N 1
ATOM 1039 C CA . VAL A 1 139 ? -13.867 -15.377 20.536 1.00 98.25 139 VAL A CA 1
ATOM 1040 C C . VAL A 1 139 ? -12.874 -14.905 19.475 1.00 98.25 139 VAL A C 1
ATOM 1042 O O . VAL A 1 139 ? -13.282 -14.552 18.372 1.00 98.25 139 VAL A O 1
ATOM 1045 N N . VAL A 1 140 ? -11.574 -14.912 19.782 1.00 98.19 140 VAL A N 1
ATOM 1046 C CA . VAL A 1 140 ? -10.525 -14.476 18.847 1.00 98.19 140 VAL A CA 1
ATOM 1047 C C . VAL A 1 140 ? -10.459 -15.370 17.612 1.00 98.19 140 VAL A C 1
ATOM 1049 O O . VAL A 1 140 ? -10.348 -14.848 16.505 1.00 98.19 140 VAL A O 1
ATOM 1052 N N . GLU A 1 141 ? -10.557 -16.688 17.776 1.00 98.12 141 GLU A N 1
ATOM 1053 C CA . GLU A 1 141 ? -10.590 -17.649 16.668 1.00 98.12 141 GLU A CA 1
ATOM 1054 C C . GLU A 1 141 ? -11.763 -17.365 15.728 1.00 98.12 141 GLU A C 1
ATOM 1056 O O . GLU A 1 141 ? -11.550 -17.170 14.531 1.00 98.12 141 GLU A O 1
ATOM 1061 N N . ARG A 1 142 ? -12.976 -17.218 16.279 1.00 97.62 142 ARG A N 1
ATOM 1062 C CA . ARG A 1 142 ? -14.168 -16.873 15.497 1.00 97.62 142 ARG A CA 1
ATOM 1063 C C . ARG A 1 142 ? -14.023 -15.520 14.798 1.00 97.62 142 ARG A C 1
ATOM 1065 O O . ARG A 1 142 ? -14.316 -15.402 13.615 1.00 97.62 142 ARG A O 1
ATOM 1072 N N . VAL A 1 143 ? -13.518 -14.495 15.487 1.00 97.75 143 VAL A N 1
ATOM 1073 C CA . VAL A 1 143 ? -13.273 -13.174 14.882 1.00 97.75 143 VAL A CA 1
ATOM 1074 C C . VAL A 1 143 ? -12.265 -13.255 13.728 1.00 97.75 143 VAL A C 1
ATOM 1076 O O . VAL A 1 143 ? -12.453 -12.600 12.702 1.00 97.75 143 VAL A O 1
ATOM 1079 N N . LEU A 1 144 ? -11.202 -14.052 13.859 1.00 97.25 144 LEU A N 1
ATOM 1080 C CA . LEU A 1 144 ? -10.208 -14.238 12.798 1.00 97.25 144 LEU A CA 1
ATOM 1081 C C . LEU A 1 144 ? -10.753 -15.034 11.606 1.00 97.25 144 LEU A C 1
ATOM 1083 O O . LEU A 1 144 ? -10.362 -14.749 10.474 1.00 97.25 144 LEU A O 1
ATOM 1087 N N . GLU A 1 145 ? -11.649 -15.993 11.838 1.00 96.19 145 GLU A N 1
ATOM 1088 C CA . GLU A 1 145 ? -12.378 -16.698 10.779 1.00 96.19 145 GLU A CA 1
ATOM 1089 C C . GLU A 1 145 ? -13.267 -15.724 9.993 1.00 96.19 145 GLU A C 1
ATOM 1091 O O . GLU A 1 145 ? -13.184 -15.637 8.766 1.00 96.19 145 GLU A O 1
ATOM 1096 N N . GLU A 1 146 ? -14.055 -14.909 10.700 1.00 95.19 146 GLU A N 1
ATOM 1097 C CA . GLU A 1 146 ? -14.905 -13.892 10.083 1.00 95.19 146 GLU A CA 1
ATOM 1098 C C . GLU A 1 146 ? -14.088 -12.849 9.305 1.00 95.19 146 GLU A C 1
ATOM 1100 O O . GLU A 1 146 ? -14.465 -12.475 8.192 1.00 95.19 146 GLU A O 1
ATOM 1105 N N . TRP A 1 147 ? -12.941 -12.433 9.850 1.00 95.94 147 TRP A N 1
ATOM 1106 C CA . TRP A 1 147 ? -11.978 -11.568 9.167 1.00 95.94 147 TRP A CA 1
ATOM 1107 C C . TRP A 1 147 ? -11.396 -12.234 7.918 1.00 95.94 147 TRP A C 1
ATOM 1109 O O . TRP A 1 147 ? -11.242 -11.568 6.897 1.00 95.94 147 TRP A O 1
ATOM 1119 N N . GLY A 1 148 ? -11.128 -13.542 7.948 1.00 95.25 148 GLY A N 1
ATOM 1120 C CA . GLY A 1 148 ? -10.658 -14.297 6.785 1.00 95.25 148 GLY A CA 1
ATOM 1121 C C . GLY A 1 148 ? -11.590 -14.161 5.579 1.00 95.25 148 GLY A C 1
ATOM 1122 O O . GLY A 1 148 ? -11.121 -13.940 4.465 1.00 95.25 148 GLY A O 1
ATOM 1123 N N . ARG A 1 149 ? -12.910 -14.171 5.806 1.00 93.38 149 ARG A N 1
ATOM 1124 C CA . ARG A 1 149 ? -13.915 -13.969 4.745 1.00 93.38 149 ARG A CA 1
ATOM 1125 C C . ARG A 1 149 ? -13.846 -12.580 4.108 1.00 93.38 149 ARG A C 1
ATOM 1127 O O . ARG A 1 149 ? -14.093 -12.436 2.918 1.00 93.38 149 ARG A O 1
ATOM 1134 N N . SER A 1 150 ? -13.472 -11.559 4.880 1.00 93.81 150 SER A N 1
ATOM 1135 C CA . SER A 1 150 ? -13.359 -10.183 4.377 1.00 93.81 150 SER A CA 1
ATOM 1136 C C . SER A 1 150 ? -12.183 -9.963 3.418 1.00 93.81 150 SER A C 1
ATOM 1138 O O . SER A 1 150 ? -12.152 -8.955 2.715 1.00 93.81 150 SER A O 1
ATOM 1140 N N . LEU A 1 151 ? -11.218 -10.891 3.373 1.00 92.56 151 LEU A N 1
ATOM 1141 C CA . LEU A 1 151 ? -10.029 -10.769 2.527 1.00 92.56 151 LEU A CA 1
ATOM 1142 C C . LEU A 1 151 ? -10.342 -10.882 1.031 1.00 92.56 151 LEU A C 1
ATOM 1144 O O . LEU A 1 151 ? -9.580 -10.357 0.227 1.00 92.56 151 LEU A O 1
ATOM 1148 N N . ALA A 1 152 ? -11.451 -11.536 0.674 1.00 90.81 152 ALA A N 1
ATOM 1149 C CA . ALA A 1 152 ? -11.904 -11.684 -0.708 1.00 90.81 152 ALA A CA 1
ATOM 1150 C C . ALA A 1 152 ? -12.688 -10.463 -1.226 1.00 90.81 152 ALA A C 1
ATOM 1152 O O . ALA A 1 152 ? -13.050 -10.419 -2.396 1.00 90.81 152 ALA A O 1
ATOM 1153 N N . VAL A 1 153 ? -12.982 -9.476 -0.371 1.00 92.50 153 VAL A N 1
ATOM 1154 C CA . VAL A 1 153 ? -13.728 -8.283 -0.784 1.00 92.50 153 VAL A CA 1
ATOM 1155 C C . VAL A 1 153 ? -12.802 -7.306 -1.498 1.00 92.50 153 VAL A C 1
ATOM 1157 O O . VAL A 1 153 ? -11.910 -6.713 -0.883 1.00 92.50 153 VAL A O 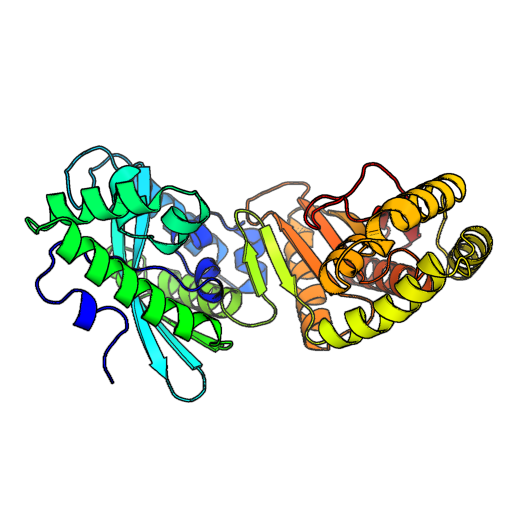1
ATOM 1160 N N . GLU A 1 154 ? -13.060 -7.099 -2.785 1.00 88.69 154 GLU A N 1
ATOM 1161 C CA . GLU A 1 154 ? -12.284 -6.194 -3.639 1.00 88.69 154 GLU A CA 1
ATOM 1162 C C . GLU A 1 154 ? -12.776 -4.746 -3.588 1.00 88.69 154 GLU A C 1
ATOM 1164 O O . GLU A 1 154 ? -11.967 -3.825 -3.699 1.00 88.69 154 GLU A O 1
ATOM 1169 N N . HIS A 1 155 ? -14.079 -4.549 -3.363 1.00 92.81 155 HIS A N 1
ATOM 1170 C CA . HIS A 1 155 ? -14.718 -3.237 -3.369 1.00 92.81 155 HIS A CA 1
ATOM 1171 C C . HIS A 1 155 ? -15.332 -2.885 -2.018 1.00 92.81 155 HIS A C 1
ATOM 1173 O O . HIS A 1 155 ? -16.160 -3.625 -1.481 1.00 92.81 155 HIS A O 1
ATOM 1179 N N . TRP A 1 156 ? -14.950 -1.725 -1.488 1.00 96.31 156 TRP A N 1
ATOM 1180 C CA . TRP A 1 156 ? -15.398 -1.223 -0.196 1.00 96.31 156 TRP A CA 1
ATOM 1181 C C . TRP A 1 156 ? -16.057 0.144 -0.328 1.00 96.31 156 TRP A C 1
ATOM 1183 O O . TRP A 1 156 ? -15.475 1.082 -0.866 1.00 96.31 156 TRP A O 1
ATOM 1193 N N . ARG A 1 157 ? -17.247 0.278 0.255 1.00 97.56 157 ARG A N 1
ATOM 1194 C CA . ARG A 1 157 ? -17.839 1.575 0.575 1.00 97.56 157 ARG A CA 1
ATOM 1195 C C . ARG A 1 157 ? -17.428 1.972 1.985 1.00 97.56 157 ARG A C 1
ATOM 1197 O O . ARG A 1 157 ? -17.778 1.282 2.945 1.00 97.56 157 ARG A O 1
ATOM 1204 N N . VAL A 1 158 ? -16.724 3.087 2.108 1.00 98.25 158 VAL A N 1
ATOM 1205 C CA . VAL A 1 158 ? -16.260 3.628 3.387 1.00 98.25 158 VAL A CA 1
ATOM 1206 C C . VAL A 1 158 ? -17.086 4.847 3.770 1.00 98.25 158 VAL A C 1
ATOM 1208 O O . VAL A 1 158 ? -17.295 5.736 2.951 1.00 98.25 158 VAL A O 1
ATOM 1211 N N . GLU A 1 159 ? -17.526 4.898 5.023 1.00 98.44 159 GLU A N 1
ATOM 1212 C CA . GLU A 1 159 ? -18.233 6.039 5.604 1.00 98.44 159 GLU A CA 1
ATOM 1213 C C . GLU A 1 159 ? -17.538 6.471 6.897 1.00 98.44 159 GLU A C 1
ATOM 1215 O O . GLU A 1 159 ? -17.203 5.625 7.733 1.00 98.44 159 GLU A O 1
ATOM 1220 N N . LEU A 1 160 ? -17.338 7.779 7.089 1.00 98.25 160 LEU A N 1
ATOM 1221 C CA . LEU A 1 160 ? -16.585 8.331 8.225 1.00 98.25 160 LEU A CA 1
ATOM 1222 C C . LEU A 1 160 ? -17.408 9.218 9.187 1.00 98.25 160 LEU A C 1
ATOM 1224 O O . LEU A 1 160 ? -16.899 10.243 9.659 1.00 98.25 160 LEU A O 1
ATOM 1228 N N . PRO A 1 161 ? -18.659 8.865 9.553 1.00 96.88 161 PRO A N 1
ATOM 1229 C CA . PRO A 1 161 ? -19.511 9.740 10.361 1.00 96.88 161 PRO A CA 1
ATOM 1230 C C . PRO A 1 161 ? -18.950 9.999 11.768 1.00 96.88 161 PRO A C 1
ATOM 1232 O O . PRO A 1 161 ? -19.206 11.058 12.344 1.00 96.88 161 PRO A O 1
ATOM 1235 N N . GLY A 1 162 ? -18.161 9.068 12.313 1.00 96.62 162 GLY A N 1
ATOM 1236 C CA . GLY A 1 162 ? -17.520 9.199 13.618 1.00 96.62 162 GLY A CA 1
ATOM 1237 C C . GLY A 1 162 ? -16.595 10.410 13.724 1.00 96.62 162 GLY A C 1
ATOM 1238 O O . GLY A 1 162 ? -16.534 11.025 14.783 1.00 96.62 162 GLY A O 1
ATOM 1239 N N . LEU A 1 163 ? -15.949 10.838 12.633 1.00 97.19 163 LEU A N 1
ATOM 1240 C CA . LEU A 1 163 ? -15.024 11.980 12.660 1.00 97.19 163 LEU A CA 1
ATOM 1241 C C . LEU A 1 163 ? -15.710 13.295 13.043 1.00 97.19 163 LEU A C 1
ATOM 1243 O O . LEU A 1 163 ? -15.139 14.111 13.767 1.00 97.19 163 LEU A O 1
ATOM 1247 N N . ARG A 1 164 ? -16.966 13.483 12.626 1.00 96.62 164 ARG A N 1
ATOM 1248 C CA . ARG A 1 164 ? -17.743 14.688 12.951 1.00 96.62 164 ARG A CA 1
ATOM 1249 C C . ARG A 1 164 ? -18.043 14.802 14.444 1.00 96.62 164 ARG A C 1
ATOM 1251 O O . ARG A 1 164 ? -18.103 15.910 14.967 1.00 96.62 164 ARG A O 1
ATOM 1258 N N . ARG A 1 165 ? -18.183 13.672 15.148 1.00 94.69 165 ARG A N 1
ATOM 1259 C CA . ARG A 1 165 ? -18.379 13.649 16.611 1.00 94.69 165 ARG A CA 1
ATOM 1260 C C . ARG A 1 165 ? -17.159 14.178 17.366 1.00 94.69 165 ARG A C 1
ATOM 1262 O O . ARG A 1 165 ? -17.301 14.646 18.487 1.00 94.69 165 ARG A O 1
ATOM 1269 N N . HIS A 1 166 ? -15.990 14.156 16.726 1.00 94.44 166 HIS A N 1
ATOM 1270 C CA . HIS A 1 166 ? -14.736 14.690 17.258 1.00 94.44 166 HIS A CA 1
ATOM 1271 C C . HIS A 1 166 ? -14.406 16.097 16.738 1.00 94.44 166 HIS A C 1
ATOM 1273 O O . HIS A 1 166 ? -13.276 16.558 16.875 1.00 94.44 166 HIS A O 1
ATOM 1279 N N . GLY A 1 167 ? -15.385 16.802 16.163 1.00 93.31 167 GLY A N 1
ATOM 1280 C CA . GLY A 1 167 ? -15.252 18.218 15.817 1.00 93.31 167 GLY A CA 1
ATOM 1281 C C . GLY A 1 167 ? -14.693 18.511 14.425 1.00 93.31 167 GLY A C 1
ATOM 1282 O O . GLY A 1 167 ? -14.350 19.664 14.162 1.00 93.31 167 GLY A O 1
ATOM 1283 N N . LEU A 1 168 ? -14.618 17.517 13.528 1.00 96.62 168 LEU A N 1
ATOM 1284 C CA . LEU A 1 168 ? -14.411 17.796 12.102 1.00 96.62 168 LEU A CA 1
ATOM 1285 C C . LEU A 1 168 ? -15.661 18.421 11.492 1.00 96.62 168 LEU A C 1
ATOM 1287 O O . LEU A 1 168 ? -16.786 17.946 11.691 1.00 96.62 168 LEU A O 1
ATOM 1291 N N . GLN A 1 169 ? -15.443 19.461 10.698 1.00 97.12 169 GLN A N 1
ATOM 1292 C CA . GLN A 1 169 ? -16.482 20.091 9.904 1.00 97.12 169 GLN A CA 1
ATOM 1293 C C . GLN A 1 169 ? -16.992 19.126 8.834 1.00 97.12 169 GLN A C 1
ATOM 1295 O O . GLN A 1 169 ? -16.310 18.188 8.416 1.00 97.12 169 GLN A O 1
ATOM 1300 N N . ARG A 1 170 ? -18.217 19.370 8.357 1.00 96.38 170 ARG A N 1
ATOM 1301 C CA . ARG A 1 170 ? -18.858 18.514 7.349 1.00 96.38 170 ARG A CA 1
ATOM 1302 C C . ARG A 1 170 ? -17.990 18.354 6.094 1.00 96.38 170 ARG A C 1
ATOM 1304 O O . ARG A 1 170 ? -17.759 17.226 5.681 1.00 96.38 170 ARG A O 1
ATOM 1311 N N . GLY A 1 171 ? -17.476 19.458 5.549 1.00 96.88 171 GLY A N 1
ATOM 1312 C CA . GLY A 1 171 ? -16.633 19.427 4.349 1.00 96.88 171 GLY A CA 1
ATOM 1313 C C . GLY A 1 171 ? -15.312 18.674 4.549 1.00 96.88 171 GLY A C 1
ATOM 1314 O O . GLY A 1 171 ? -14.885 17.947 3.658 1.00 96.88 171 GLY A O 1
ATOM 1315 N N . GLU A 1 172 ? -14.702 18.777 5.735 1.00 98.00 172 GLU A N 1
ATOM 1316 C CA . GLU A 1 172 ? -13.471 18.048 6.080 1.00 98.00 172 GLU A CA 1
ATOM 1317 C C . GLU A 1 172 ? -13.726 16.537 6.151 1.00 98.00 172 GLU A C 1
ATOM 1319 O O . GLU A 1 172 ? -12.975 15.743 5.586 1.00 98.00 172 GLU A O 1
ATOM 1324 N N . ALA A 1 173 ? -14.817 16.130 6.807 1.00 97.38 173 ALA A N 1
ATOM 1325 C CA . ALA A 1 173 ? -15.206 14.726 6.896 1.00 97.38 173 ALA A CA 1
ATOM 1326 C C . ALA A 1 173 ? -15.538 14.137 5.515 1.00 97.38 173 ALA A C 1
ATOM 1328 O O . ALA A 1 173 ? -15.098 13.033 5.204 1.00 97.38 173 ALA A O 1
ATOM 1329 N N . GLU A 1 174 ? -16.256 14.883 4.669 1.00 97.62 174 GLU A N 1
ATOM 1330 C CA . GLU A 1 174 ? -16.570 14.473 3.295 1.00 97.62 174 GLU A CA 1
ATOM 1331 C C . GLU A 1 174 ? -15.303 14.343 2.431 1.00 97.62 174 GLU A C 1
ATOM 1333 O O . GLU A 1 174 ? -15.192 13.401 1.648 1.00 97.62 174 GLU A O 1
ATOM 1338 N N . ALA A 1 175 ? -14.319 15.237 2.584 1.00 98.06 175 ALA A N 1
ATOM 1339 C CA . ALA A 1 175 ? -13.041 15.135 1.874 1.00 98.06 175 ALA A CA 1
ATOM 1340 C C . ALA A 1 175 ? -12.238 13.891 2.291 1.00 98.06 175 ALA A C 1
ATOM 1342 O O . ALA A 1 175 ? -11.730 13.165 1.435 1.00 98.06 175 ALA A O 1
ATOM 1343 N N . LEU A 1 176 ? -12.177 13.598 3.595 1.00 98.38 176 LEU A N 1
ATOM 1344 C CA . LEU A 1 176 ? -11.530 12.385 4.107 1.00 98.38 176 LEU A CA 1
ATOM 1345 C C . LEU A 1 176 ? -12.265 11.115 3.684 1.00 98.38 176 LEU A C 1
ATOM 1347 O O . LEU A 1 176 ? -11.619 10.107 3.419 1.00 98.38 176 LEU A O 1
ATOM 1351 N N . GLU A 1 177 ? -13.595 11.148 3.601 1.00 98.19 177 GLU A N 1
ATOM 1352 C CA . GLU A 1 177 ? -14.389 10.012 3.137 1.00 98.19 177 GLU A CA 1
ATOM 1353 C C . GLU A 1 177 ? -14.137 9.723 1.653 1.00 98.19 177 GLU A C 1
ATOM 1355 O O . GLU A 1 177 ? -13.914 8.566 1.294 1.00 98.19 177 GLU A O 1
ATOM 1360 N N . ARG A 1 178 ? -14.080 10.754 0.795 1.00 96.94 178 ARG A N 1
ATOM 1361 C CA . ARG A 1 178 ? -13.678 10.589 -0.616 1.00 96.94 178 ARG A CA 1
ATOM 1362 C C . ARG A 1 178 ? -12.290 9.968 -0.728 1.00 96.94 178 ARG A C 1
ATOM 1364 O O . ARG A 1 178 ? -12.120 8.967 -1.420 1.00 96.94 178 ARG A O 1
ATOM 1371 N N . LEU A 1 179 ? -11.322 10.518 0.004 1.00 97.25 179 LEU A N 1
ATOM 1372 C CA . LEU A 1 179 ? -9.957 10.001 0.041 1.00 97.25 179 LEU A CA 1
ATOM 1373 C C . LEU A 1 179 ? -9.905 8.544 0.529 1.00 97.25 179 LEU A C 1
ATOM 1375 O O . LEU A 1 179 ? -9.219 7.716 -0.062 1.00 97.25 179 LEU A O 1
ATOM 1379 N N . ALA A 1 180 ? -10.648 8.208 1.581 1.00 97.50 180 ALA A N 1
ATOM 1380 C CA . ALA A 1 180 ? -10.710 6.855 2.115 1.00 97.50 180 ALA A CA 1
ATOM 1381 C C . ALA A 1 180 ? -11.318 5.867 1.109 1.00 97.50 180 ALA A C 1
ATOM 1383 O O . ALA A 1 180 ? -10.786 4.774 0.937 1.00 97.50 180 ALA A O 1
ATOM 1384 N N . ASN A 1 181 ? -12.389 6.242 0.406 1.00 97.06 181 ASN A N 1
ATOM 1385 C CA . ASN A 1 181 ? -12.962 5.401 -0.647 1.00 97.06 181 ASN A CA 1
ATOM 1386 C C . ASN A 1 181 ? -11.971 5.193 -1.802 1.00 97.06 181 ASN A C 1
ATOM 1388 O O . ASN A 1 181 ? -11.853 4.073 -2.288 1.00 97.06 181 ASN A O 1
ATOM 1392 N N . LEU A 1 182 ? -11.201 6.212 -2.194 1.00 94.06 182 LEU A N 1
ATOM 1393 C CA . LEU A 1 182 ? -10.141 6.050 -3.196 1.00 94.06 182 LEU A CA 1
ATOM 1394 C C . LEU A 1 182 ? -9.063 5.064 -2.724 1.00 94.06 182 LEU A C 1
ATOM 1396 O O . LEU A 1 182 ? -8.749 4.110 -3.422 1.00 94.06 182 LEU A O 1
ATOM 1400 N N . LEU A 1 183 ? -8.541 5.240 -1.508 1.00 95.19 183 LEU A N 1
ATOM 1401 C CA . LEU A 1 183 ? -7.432 4.432 -0.978 1.00 95.19 183 LEU A CA 1
ATOM 1402 C C . LEU A 1 183 ? -7.805 2.993 -0.593 1.00 95.19 183 LEU A C 1
ATOM 1404 O O . LEU A 1 183 ? -6.917 2.201 -0.273 1.00 95.19 183 LEU A O 1
ATOM 1408 N N . THR A 1 184 ? -9.096 2.668 -0.556 1.00 93.69 184 THR A N 1
ATOM 1409 C CA . THR A 1 184 ? -9.592 1.326 -0.208 1.00 93.69 184 THR A CA 1
ATOM 1410 C C . THR A 1 184 ? -10.075 0.523 -1.407 1.00 93.69 184 THR A C 1
ATOM 1412 O O . THR A 1 184 ? -10.353 -0.670 -1.267 1.00 93.69 184 THR A O 1
ATOM 1415 N N . ASN A 1 185 ? -10.115 1.150 -2.583 1.00 90.19 185 ASN A N 1
ATOM 1416 C CA . ASN A 1 185 ? -10.502 0.538 -3.844 1.00 90.19 185 ASN A CA 1
ATOM 1417 C C . ASN A 1 185 ? -9.337 0.575 -4.845 1.00 90.19 185 ASN A C 1
ATOM 1419 O O . ASN A 1 185 ? -8.359 1.308 -4.683 1.00 90.19 185 ASN A O 1
ATOM 1423 N N . LEU A 1 186 ? -9.418 -0.275 -5.872 1.00 75.12 186 LEU A N 1
ATOM 1424 C CA . LEU A 1 186 ? -8.392 -0.357 -6.912 1.00 75.12 186 LEU A CA 1
ATOM 1425 C C . LEU A 1 186 ? -8.179 1.000 -7.615 1.00 75.12 186 LEU A C 1
ATOM 1427 O O . LEU A 1 186 ? -9.145 1.743 -7.790 1.00 75.12 186 LEU A O 1
ATOM 1431 N N . PRO A 1 187 ? -6.938 1.309 -8.045 1.00 90.06 187 PRO A N 1
ATOM 1432 C CA . PRO A 1 187 ? -5.731 0.470 -7.977 1.00 90.06 187 PRO A CA 1
ATOM 1433 C C . PRO A 1 187 ? -4.901 0.647 -6.688 1.00 90.06 187 PRO A C 1
ATOM 1435 O O . PRO A 1 187 ? -3.774 0.153 -6.619 1.00 90.06 187 PRO A O 1
ATOM 1438 N N . TYR A 1 188 ? -5.406 1.347 -5.668 1.00 93.00 188 TYR A N 1
ATOM 1439 C CA . TYR A 1 188 ? -4.606 1.723 -4.502 1.00 93.00 188 TYR A CA 1
ATOM 1440 C C . TYR A 1 188 ? -4.537 0.632 -3.429 1.00 93.00 188 TYR A C 1
ATOM 1442 O O . TYR A 1 188 ? -5.477 -0.128 -3.182 1.00 93.00 188 TYR A O 1
ATOM 1450 N N . LEU A 1 189 ? -3.393 0.590 -2.751 1.00 92.06 189 LEU A N 1
ATOM 1451 C CA . LEU A 1 189 ? -3.163 -0.179 -1.536 1.00 92.06 189 LEU A CA 1
ATOM 1452 C C . LEU A 1 189 ? -2.279 0.622 -0.585 1.00 92.06 189 LEU A C 1
ATOM 1454 O O . LEU A 1 189 ? -1.382 1.348 -1.008 1.00 92.06 189 LEU A O 1
ATOM 1458 N N . VAL A 1 190 ? -2.489 0.456 0.718 1.00 92.12 190 VAL A N 1
ATOM 1459 C CA . VAL A 1 190 ? -1.593 1.027 1.725 1.00 92.12 190 VAL A CA 1
ATOM 1460 C C . VAL A 1 190 ? -0.913 -0.083 2.499 1.00 92.12 190 VAL A C 1
ATOM 1462 O O . VAL A 1 190 ? -1.557 -0.848 3.216 1.00 92.12 190 VAL A O 1
ATOM 1465 N N . GLU A 1 191 ? 0.415 -0.110 2.429 1.00 88.88 191 GLU A N 1
ATOM 1466 C CA . GLU A 1 191 ? 1.231 -0.982 3.260 1.00 88.88 191 GLU A CA 1
ATOM 1467 C C . GLU A 1 191 ? 2.201 -0.169 4.116 1.00 88.88 191 GLU A C 1
ATOM 1469 O O . GLU A 1 191 ? 3.130 0.474 3.629 1.00 88.88 191 GLU A O 1
ATOM 1474 N N . ARG A 1 192 ? 2.035 -0.260 5.441 1.00 86.12 192 ARG A N 1
ATOM 1475 C CA . ARG A 1 192 ? 2.893 0.392 6.447 1.00 86.12 192 ARG A CA 1
ATOM 1476 C C . ARG A 1 192 ? 2.958 1.919 6.287 1.00 86.12 192 ARG A C 1
ATOM 1478 O O . ARG A 1 192 ? 2.182 2.636 6.911 1.00 86.12 192 ARG A O 1
ATOM 1485 N N . SER A 1 193 ? 3.920 2.407 5.513 1.00 90.31 193 SER A N 1
ATOM 1486 C CA . SER A 1 193 ? 4.220 3.827 5.278 1.00 90.31 193 SER A CA 1
ATOM 1487 C C . SER A 1 193 ? 4.316 4.141 3.786 1.00 90.31 193 SER A C 1
ATOM 1489 O O . SER A 1 193 ? 4.877 5.172 3.417 1.00 90.31 193 SER A O 1
ATOM 1491 N N . GLN A 1 194 ? 3.847 3.227 2.939 1.00 94.50 194 GLN A N 1
ATOM 1492 C CA . GLN A 1 194 ? 3.902 3.330 1.491 1.00 94.50 194 GLN A CA 1
ATOM 1493 C C . GLN A 1 194 ? 2.480 3.353 0.939 1.00 94.50 194 GLN A C 1
ATOM 1495 O O . GLN A 1 194 ? 1.619 2.590 1.390 1.00 94.50 194 GLN A O 1
ATOM 1500 N N . LEU A 1 195 ? 2.264 4.230 -0.034 1.00 95.69 195 LEU A N 1
ATOM 1501 C CA . LEU A 1 195 ? 1.167 4.128 -0.977 1.00 95.69 195 LEU A CA 1
ATOM 1502 C C . LEU A 1 195 ? 1.637 3.242 -2.127 1.00 95.69 195 LEU A C 1
ATOM 1504 O O . LEU A 1 195 ? 2.709 3.469 -2.692 1.00 95.69 195 LEU A O 1
ATOM 1508 N N . LEU A 1 196 ? 0.833 2.236 -2.440 1.00 95.50 196 LEU A N 1
ATOM 1509 C CA . LEU A 1 196 ? 1.033 1.343 -3.560 1.00 95.50 196 LEU A CA 1
ATOM 1510 C C . LEU A 1 196 ? -0.068 1.578 -4.586 1.00 95.50 196 LEU A C 1
ATOM 1512 O O . LEU A 1 196 ? -1.229 1.782 -4.231 1.00 95.50 196 LEU A O 1
ATOM 1516 N N . VAL A 1 197 ? 0.307 1.491 -5.853 1.00 95.81 197 VAL A N 1
ATOM 1517 C CA . VAL A 1 197 ? -0.612 1.390 -6.986 1.00 95.81 197 VAL A CA 1
ATOM 1518 C C . VAL A 1 197 ? -0.321 0.062 -7.661 1.00 95.81 197 VAL A C 1
ATOM 1520 O O . VAL A 1 197 ? 0.822 -0.174 -8.041 1.00 95.81 197 VAL A O 1
ATOM 1523 N N . VAL A 1 198 ? -1.313 -0.816 -7.782 1.00 94.38 198 VAL A N 1
ATOM 1524 C CA . VAL A 1 198 ? -1.144 -2.162 -8.349 1.00 94.38 198 VAL A CA 1
ATOM 1525 C C . VAL A 1 198 ? -1.905 -2.269 -9.662 1.00 94.38 198 VAL A C 1
ATOM 1527 O O . VAL A 1 198 ? -3.071 -1.887 -9.734 1.00 94.38 198 VAL A O 1
ATOM 1530 N N . SER A 1 199 ? -1.238 -2.785 -10.693 1.00 94.69 199 SER A N 1
ATOM 1531 C CA . SER A 1 199 ? -1.822 -2.945 -12.024 1.00 94.69 199 SER A CA 1
ATOM 1532 C C . SER A 1 199 ? -2.895 -4.028 -12.073 1.00 94.69 199 SER A C 1
ATOM 1534 O O . SER A 1 199 ? -2.754 -5.086 -11.457 1.00 94.69 199 SER A O 1
ATOM 1536 N N . ALA A 1 200 ? -3.941 -3.788 -12.866 1.00 92.12 200 ALA A N 1
ATOM 1537 C CA . ALA A 1 200 ? -4.989 -4.766 -13.144 1.00 92.12 200 ALA A CA 1
ATOM 1538 C C . ALA A 1 200 ? -4.462 -5.999 -13.909 1.00 92.12 200 ALA A C 1
ATOM 1540 O O . ALA A 1 200 ? -5.064 -7.066 -13.835 1.00 92.12 200 ALA A O 1
ATOM 1541 N N . SER A 1 201 ? -3.322 -5.882 -14.605 1.00 92.25 201 SER A N 1
ATOM 1542 C CA . SER A 1 201 ? -2.710 -6.963 -15.397 1.00 92.25 201 SER A CA 1
ATOM 1543 C C . SER A 1 201 ? -1.566 -7.693 -14.673 1.00 92.25 201 SER A C 1
ATOM 1545 O O . SER A 1 201 ? -0.747 -8.353 -15.314 1.00 92.25 201 SER A O 1
ATOM 1547 N N . VAL A 1 202 ? -1.499 -7.607 -13.335 1.00 91.75 202 VAL A N 1
ATOM 1548 C CA . VAL A 1 202 ? -0.419 -8.196 -12.511 1.00 91.75 202 VAL A CA 1
ATOM 1549 C C . VAL A 1 202 ? -0.184 -9.690 -12.791 1.00 91.75 202 VAL A C 1
ATOM 1551 O O . VAL A 1 202 ? 0.961 -10.113 -12.945 1.00 91.75 202 VAL A O 1
ATOM 1554 N N . GLU A 1 203 ? -1.246 -10.490 -12.921 1.00 91.81 203 GLU A N 1
ATOM 1555 C CA . GLU A 1 203 ? -1.133 -11.939 -13.153 1.00 91.81 203 GLU A CA 1
ATOM 1556 C C . GLU A 1 203 ? -0.715 -12.275 -14.598 1.00 91.81 203 GLU A C 1
ATOM 1558 O O . GLU A 1 203 ? 0.091 -13.182 -14.822 1.00 91.81 203 GLU A O 1
ATOM 1563 N N . GLU A 1 204 ? -1.168 -11.497 -15.590 1.00 93.12 204 GLU A N 1
ATOM 1564 C CA . GLU A 1 204 ? -0.709 -11.626 -16.984 1.00 93.12 204 GLU A CA 1
ATOM 1565 C C . GLU A 1 204 ? 0.794 -11.326 -17.085 1.00 93.12 204 GLU A C 1
ATOM 1567 O O . GLU A 1 204 ? 1.551 -12.057 -17.726 1.00 93.12 204 GLU A O 1
ATOM 1572 N N . GLN A 1 205 ? 1.253 -10.269 -16.411 1.00 93.19 205 GLN A N 1
ATOM 1573 C CA . GLN A 1 205 ? 2.667 -9.901 -16.387 1.00 93.19 205 GLN A CA 1
ATOM 1574 C C . GLN A 1 205 ? 3.530 -10.961 -15.695 1.00 93.19 205 GLN A C 1
ATOM 1576 O O . GLN A 1 205 ? 4.608 -11.291 -16.188 1.00 93.19 205 GLN A O 1
ATOM 1581 N N . ARG A 1 206 ? 3.047 -11.542 -14.591 1.00 93.44 206 ARG A N 1
ATOM 1582 C CA . ARG A 1 206 ? 3.719 -12.656 -13.904 1.00 93.44 206 ARG A CA 1
ATOM 1583 C C . ARG A 1 206 ? 3.834 -13.901 -14.775 1.00 93.44 206 ARG A C 1
ATOM 1585 O O . ARG A 1 206 ? 4.867 -14.563 -14.743 1.00 93.44 206 ARG A O 1
ATOM 1592 N N . THR A 1 207 ? 2.808 -14.186 -15.574 1.00 94.31 207 THR A N 1
ATOM 1593 C CA . THR A 1 207 ? 2.827 -15.300 -16.531 1.00 94.31 207 THR A CA 1
ATOM 1594 C C . THR A 1 207 ? 3.943 -15.110 -17.559 1.00 94.31 207 THR A C 1
ATOM 1596 O O . THR A 1 207 ? 4.734 -16.023 -17.765 1.00 94.31 207 THR A O 1
ATOM 1599 N N . ARG A 1 208 ? 4.095 -13.903 -18.122 1.00 92.81 208 ARG A N 1
ATOM 1600 C CA . ARG A 1 208 ? 5.220 -13.589 -19.023 1.00 92.81 208 ARG A CA 1
ATOM 1601 C C . ARG A 1 208 ? 6.580 -13.705 -18.335 1.00 92.81 208 ARG A C 1
ATOM 1603 O O . ARG A 1 208 ? 7.504 -14.291 -18.888 1.00 92.81 208 ARG A O 1
ATOM 1610 N N . ALA A 1 209 ? 6.705 -13.194 -17.111 1.00 96.06 209 ALA A N 1
ATOM 1611 C CA . ALA A 1 209 ? 7.951 -13.289 -16.350 1.00 96.06 209 ALA A CA 1
ATOM 1612 C C . ALA A 1 209 ? 8.365 -14.751 -16.069 1.00 96.06 209 ALA A C 1
ATOM 1614 O O . ALA A 1 209 ? 9.556 -15.041 -15.935 1.00 96.06 209 ALA A O 1
ATOM 1615 N N . ALA A 1 210 ? 7.414 -15.693 -16.035 1.00 96.94 210 ALA A N 1
ATOM 1616 C CA . ALA A 1 210 ? 7.711 -17.118 -15.890 1.00 96.94 210 ALA A CA 1
ATOM 1617 C C . ALA A 1 210 ? 8.501 -17.687 -17.081 1.00 96.94 210 ALA A C 1
ATOM 1619 O O . ALA A 1 210 ? 9.373 -18.530 -16.875 1.00 96.94 210 ALA A O 1
ATOM 1620 N N . GLU A 1 211 ? 8.290 -17.177 -18.297 1.00 96.44 211 GLU A N 1
ATOM 1621 C CA . GLU A 1 211 ? 9.074 -17.569 -19.477 1.00 96.44 211 GLU A CA 1
ATOM 1622 C C . GLU A 1 211 ? 10.544 -17.140 -19.332 1.00 96.44 211 GLU A C 1
ATOM 1624 O O . GLU A 1 211 ? 11.476 -17.872 -19.676 1.00 96.44 211 GLU A O 1
ATOM 1629 N N . THR A 1 212 ? 10.795 -15.955 -18.766 1.00 96.75 212 THR A N 1
ATOM 1630 C CA . THR A 1 212 ? 12.160 -15.518 -18.441 1.00 96.75 212 THR A CA 1
ATOM 1631 C C . THR A 1 212 ? 12.778 -16.356 -17.332 1.00 96.75 212 THR A C 1
ATOM 1633 O O . THR A 1 212 ? 13.956 -16.707 -17.432 1.00 96.75 212 THR A O 1
ATOM 1636 N N . LEU A 1 213 ? 12.005 -16.728 -16.308 1.00 97.38 213 LEU A N 1
ATOM 1637 C CA . LEU A 1 213 ? 12.475 -17.630 -15.257 1.00 97.38 213 LEU A CA 1
ATOM 1638 C C . LEU A 1 213 ? 12.915 -18.982 -15.835 1.00 97.38 213 LEU A C 1
ATOM 1640 O O . LEU A 1 213 ? 13.981 -19.485 -15.483 1.00 97.38 213 LEU A O 1
ATOM 1644 N N . GLU A 1 214 ? 12.133 -19.549 -16.750 1.00 97.44 214 GLU A N 1
ATOM 1645 C CA . GLU A 1 214 ? 12.466 -20.807 -17.416 1.00 97.44 214 GLU A CA 1
ATOM 1646 C C . GLU A 1 214 ? 13.761 -20.688 -18.231 1.00 97.44 214 GLU A C 1
ATOM 1648 O O . GLU A 1 214 ? 14.674 -21.509 -18.076 1.00 97.44 214 GLU A O 1
ATOM 1653 N N . ARG A 1 215 ? 13.907 -19.620 -19.029 1.00 97.19 215 ARG A N 1
ATOM 1654 C CA . ARG A 1 215 ? 15.151 -19.331 -19.769 1.00 97.19 215 ARG A CA 1
ATOM 1655 C C . ARG A 1 215 ? 16.346 -19.159 -18.833 1.00 97.19 215 ARG A C 1
ATOM 1657 O O . ARG A 1 215 ? 17.428 -19.670 -19.114 1.00 97.19 215 ARG A O 1
ATOM 1664 N N . LEU A 1 216 ? 16.169 -18.481 -17.701 1.00 96.88 216 LEU A N 1
ATOM 1665 C CA . LEU A 1 216 ? 17.217 -18.318 -16.695 1.00 96.88 216 LEU A CA 1
ATOM 1666 C C . LEU A 1 216 ? 17.667 -19.675 -16.128 1.00 96.88 216 LEU A C 1
ATOM 1668 O O . LEU A 1 216 ? 18.868 -19.943 -16.046 1.00 96.88 216 LEU A O 1
ATOM 1672 N N . CYS A 1 217 ? 16.719 -20.536 -15.753 1.00 96.94 217 CYS A N 1
ATOM 1673 C CA . CYS A 1 217 ? 17.013 -21.811 -15.095 1.00 96.94 217 CYS A CA 1
ATOM 1674 C C . CYS A 1 217 ? 17.561 -22.880 -16.047 1.00 96.94 217 CYS A C 1
ATOM 1676 O O 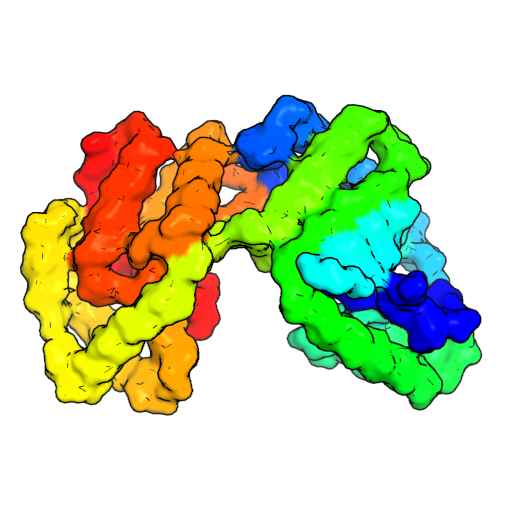. CYS A 1 217 ? 18.429 -23.660 -15.652 1.00 96.94 217 CYS A O 1
ATOM 1678 N N . SER A 1 218 ? 17.140 -22.860 -17.312 1.00 96.81 218 SER A N 1
ATOM 1679 C CA . SER A 1 218 ? 17.712 -23.680 -18.391 1.00 96.81 218 SER A CA 1
ATOM 1680 C C . SER A 1 218 ? 19.064 -23.164 -18.904 1.00 96.81 218 SER A C 1
ATOM 1682 O O . SER A 1 218 ? 19.754 -23.865 -19.639 1.00 96.81 218 SER A O 1
ATOM 1684 N N . GLY A 1 219 ? 19.483 -21.959 -18.500 1.00 94.75 219 GLY A N 1
ATOM 1685 C CA . GLY A 1 219 ? 20.721 -21.330 -18.967 1.00 94.75 219 GLY A CA 1
ATOM 1686 C C . GLY A 1 219 ? 20.622 -20.684 -20.353 1.00 94.75 219 GLY A C 1
ATOM 1687 O O . GLY A 1 219 ? 21.652 -20.329 -20.913 1.00 94.75 219 GLY A O 1
ATOM 1688 N N . GLY A 1 220 ? 19.411 -20.519 -20.891 1.00 96.06 220 GLY A N 1
ATOM 1689 C CA . GLY A 1 220 ? 19.142 -19.830 -22.155 1.00 96.06 220 GLY A CA 1
ATOM 1690 C C . GLY A 1 220 ? 19.051 -18.301 -22.054 1.00 96.06 220 GLY A C 1
ATOM 1691 O O . GLY A 1 220 ? 18.933 -17.635 -23.081 1.00 96.06 220 GLY A O 1
ATOM 1692 N N . LEU A 1 221 ? 19.089 -17.722 -20.848 1.00 97.00 221 LEU A N 1
ATOM 1693 C CA . LEU A 1 221 ? 19.146 -16.268 -20.665 1.00 97.00 221 LEU A CA 1
ATOM 1694 C C . LEU A 1 221 ? 20.586 -15.758 -20.834 1.00 97.00 221 LEU A C 1
ATOM 1696 O O . LEU A 1 221 ? 21.442 -16.044 -19.997 1.00 97.00 221 LEU A O 1
ATOM 1700 N N . ASP A 1 222 ? 20.825 -14.957 -21.874 1.00 97.50 222 ASP A N 1
ATOM 1701 C CA . ASP A 1 222 ? 22.108 -14.293 -22.129 1.00 97.50 222 ASP A CA 1
ATOM 1702 C C . ASP A 1 222 ? 22.067 -12.802 -21.719 1.00 97.50 222 ASP A C 1
ATOM 1704 O O . ASP A 1 222 ? 21.429 -11.991 -22.401 1.00 97.50 222 ASP A O 1
ATOM 1708 N N . PRO A 1 223 ? 22.771 -12.400 -20.639 1.00 97.25 223 PRO A N 1
ATOM 1709 C CA . PRO A 1 223 ? 22.855 -11.004 -20.210 1.00 97.25 223 PRO A CA 1
ATOM 1710 C C . PRO A 1 223 ? 23.456 -10.056 -21.258 1.00 97.25 223 PRO A C 1
ATOM 1712 O O . PRO A 1 223 ? 23.140 -8.865 -21.243 1.00 97.25 223 PRO A O 1
ATOM 1715 N N . GLY A 1 224 ? 24.320 -10.555 -22.152 1.00 98.06 224 GLY A N 1
ATOM 1716 C CA . GLY A 1 224 ? 24.921 -9.767 -23.230 1.00 98.06 224 GLY A CA 1
ATOM 1717 C C . GLY A 1 224 ? 23.866 -9.304 -24.230 1.00 98.06 224 GLY A C 1
ATOM 1718 O O . GLY A 1 224 ? 23.720 -8.103 -24.463 1.00 98.06 224 GLY A O 1
ATOM 1719 N N . ARG A 1 225 ? 23.051 -10.244 -24.719 1.00 98.00 225 ARG A N 1
ATOM 1720 C CA . ARG A 1 225 ? 21.912 -9.958 -25.599 1.00 98.00 225 ARG A CA 1
ATOM 1721 C C . ARG A 1 225 ? 20.877 -9.032 -24.952 1.00 98.00 225 ARG A C 1
ATOM 1723 O O . ARG A 1 225 ? 20.384 -8.121 -25.613 1.00 98.00 225 ARG A O 1
ATOM 1730 N N . VAL A 1 226 ? 20.582 -9.213 -23.660 1.00 98.06 226 VAL A N 1
ATOM 1731 C CA . VAL A 1 226 ? 19.686 -8.303 -22.914 1.00 98.06 226 VAL A CA 1
ATOM 1732 C C . VAL A 1 226 ? 20.246 -6.875 -22.892 1.00 98.06 226 VAL A C 1
ATOM 1734 O O . VAL A 1 226 ? 19.508 -5.913 -23.101 1.00 98.06 226 VAL A O 1
ATOM 1737 N N . ALA A 1 227 ? 21.558 -6.710 -22.685 1.00 98.50 227 ALA A N 1
ATOM 1738 C CA . ALA A 1 227 ? 22.195 -5.396 -22.724 1.00 98.50 227 ALA A CA 1
ATOM 1739 C C . ALA A 1 227 ? 22.146 -4.767 -24.130 1.00 98.50 227 ALA A C 1
ATOM 1741 O O . ALA A 1 227 ? 21.892 -3.571 -24.262 1.00 98.50 227 ALA A O 1
ATOM 1742 N N . GLU A 1 228 ? 22.371 -5.541 -25.190 1.00 98.31 228 GLU A N 1
ATOM 1743 C CA . GLU A 1 228 ? 22.248 -5.050 -26.570 1.00 98.31 228 GLU A CA 1
ATOM 1744 C C . GLU A 1 228 ? 20.829 -4.571 -26.884 1.00 98.31 228 GLU A C 1
ATOM 1746 O O . GLU A 1 228 ? 20.656 -3.459 -27.390 1.00 98.31 228 GLU A O 1
ATOM 1751 N N . GLU A 1 229 ? 19.817 -5.353 -26.503 1.00 98.19 229 GLU A N 1
ATOM 1752 C CA . GLU A 1 229 ? 18.416 -4.963 -26.656 1.00 98.19 229 GLU A CA 1
ATOM 1753 C C . GLU A 1 229 ? 18.095 -3.683 -25.870 1.00 98.19 229 GLU A C 1
ATOM 1755 O O . GLU A 1 229 ? 17.463 -2.767 -26.399 1.00 98.19 229 GLU A O 1
ATOM 1760 N N . ALA A 1 230 ? 18.578 -3.572 -24.629 1.00 98.25 230 ALA A N 1
ATOM 1761 C CA . ALA A 1 230 ? 18.394 -2.376 -23.813 1.00 98.25 230 ALA A CA 1
ATOM 1762 C C . ALA A 1 230 ? 18.976 -1.122 -24.489 1.00 98.25 230 ALA A C 1
ATOM 1764 O O . ALA A 1 230 ? 18.297 -0.093 -24.548 1.00 98.25 230 ALA A O 1
ATOM 1765 N N . ARG A 1 231 ? 20.183 -1.208 -25.071 1.00 98.38 231 ARG A N 1
ATOM 1766 C CA . ARG A 1 231 ? 20.784 -0.093 -25.833 1.00 98.38 231 ARG A CA 1
ATOM 1767 C C . ARG A 1 231 ? 19.952 0.281 -27.050 1.00 98.38 231 ARG A C 1
ATOM 1769 O O . ARG A 1 231 ? 19.695 1.464 -27.258 1.00 98.38 231 ARG A O 1
ATOM 1776 N N . ALA A 1 232 ? 19.494 -0.710 -27.817 1.00 98.19 232 ALA A N 1
ATOM 1777 C CA . ALA A 1 232 ? 18.650 -0.482 -28.992 1.00 98.19 232 ALA A CA 1
ATOM 1778 C C . ALA A 1 232 ? 17.332 0.236 -28.642 1.00 98.19 232 ALA A C 1
ATOM 1780 O O . ALA A 1 232 ? 16.761 0.932 -29.477 1.00 98.19 232 ALA A O 1
ATOM 1781 N N . ARG A 1 233 ? 16.870 0.112 -27.392 1.00 97.69 233 ARG A N 1
ATOM 1782 C CA . ARG A 1 233 ? 15.661 0.765 -26.867 1.00 97.69 233 ARG A CA 1
ATOM 1783 C C . ARG A 1 233 ? 15.921 2.087 -26.134 1.00 97.69 233 ARG A C 1
ATOM 1785 O O . ARG A 1 233 ? 14.986 2.638 -25.548 1.00 97.69 233 ARG A O 1
ATOM 1792 N N . GLY A 1 234 ? 17.153 2.600 -26.169 1.00 97.12 234 GLY A N 1
ATOM 1793 C CA . GLY A 1 234 ? 17.533 3.884 -25.572 1.00 97.12 234 GLY A CA 1
ATOM 1794 C C . GLY A 1 234 ? 17.867 3.831 -24.078 1.00 97.12 234 GLY A C 1
ATOM 1795 O O . GLY A 1 234 ? 17.897 4.871 -23.425 1.00 97.12 234 GLY A O 1
ATOM 1796 N N . LEU A 1 235 ? 18.110 2.643 -23.518 1.00 98.25 235 LEU A N 1
ATOM 1797 C CA . LEU A 1 235 ? 18.615 2.488 -22.153 1.00 98.25 235 LEU A CA 1
ATOM 1798 C C . LEU A 1 235 ? 20.145 2.418 -22.147 1.00 98.25 235 LEU A C 1
ATOM 1800 O O . LEU A 1 235 ? 20.763 1.919 -23.086 1.00 98.25 235 LEU A O 1
ATOM 1804 N N . ALA A 1 236 ? 20.766 2.845 -21.049 1.00 98.44 236 ALA A N 1
ATOM 1805 C CA . ALA A 1 236 ? 22.187 2.618 -20.796 1.00 98.44 236 ALA A CA 1
ATOM 1806 C C . ALA A 1 236 ? 22.358 1.435 -19.820 1.00 98.44 236 ALA A C 1
ATOM 1808 O O . ALA A 1 236 ? 22.188 1.622 -18.611 1.00 98.44 236 ALA A O 1
ATOM 1809 N N . PRO A 1 237 ? 22.640 0.210 -20.309 1.00 98.31 237 PRO A N 1
ATOM 1810 C CA . PRO A 1 237 ? 22.779 -0.968 -19.463 1.00 98.31 237 PRO A CA 1
ATOM 1811 C C . PRO A 1 237 ? 24.159 -1.071 -18.808 1.00 98.31 237 PRO A C 1
ATOM 1813 O O . PRO A 1 237 ? 25.195 -0.843 -19.435 1.00 98.31 237 PRO A O 1
ATOM 1816 N N . GLU A 1 238 ? 24.171 -1.551 -17.572 1.00 98.19 238 GLU A N 1
ATOM 1817 C CA . GLU A 1 238 ? 25.368 -1.912 -16.815 1.00 98.19 238 GLU A CA 1
ATOM 1818 C C . GLU A 1 238 ? 25.633 -3.419 -17.000 1.00 98.19 238 GLU A C 1
ATOM 1820 O O . GLU A 1 238 ? 25.216 -4.251 -16.190 1.00 98.19 238 GLU A O 1
ATOM 1825 N N . ALA A 1 239 ? 26.309 -3.795 -18.092 1.00 96.88 239 ALA A N 1
ATOM 1826 C CA . ALA A 1 239 ? 26.460 -5.198 -18.516 1.00 96.88 239 ALA A CA 1
ATOM 1827 C C . ALA A 1 239 ? 27.013 -6.129 -17.417 1.00 96.88 239 ALA A C 1
ATOM 1829 O O . ALA A 1 239 ? 26.530 -7.248 -17.235 1.00 96.88 239 ALA A O 1
ATOM 1830 N N . ARG A 1 240 ? 27.984 -5.651 -16.624 1.00 97.69 240 ARG A N 1
ATOM 1831 C CA . ARG A 1 240 ? 28.524 -6.408 -15.483 1.00 97.69 240 ARG A CA 1
ATOM 1832 C C . ARG A 1 240 ? 27.458 -6.665 -14.415 1.00 97.69 240 ARG A C 1
ATOM 1834 O O . ARG A 1 240 ? 27.394 -7.770 -13.884 1.00 97.69 240 ARG A O 1
ATOM 1841 N N . SER A 1 241 ? 26.625 -5.672 -14.105 1.00 97.94 241 SER A N 1
ATOM 1842 C CA . SER A 1 241 ? 25.540 -5.809 -13.128 1.00 97.94 241 SER A CA 1
ATOM 1843 C C . SER A 1 241 ? 24.478 -6.797 -13.601 1.00 97.94 241 SER A C 1
ATOM 1845 O O . SER A 1 241 ? 24.027 -7.610 -12.798 1.00 97.94 241 SER A O 1
ATOM 1847 N N . LEU A 1 242 ? 24.125 -6.776 -14.892 1.00 97.69 242 LEU A N 1
ATOM 1848 C CA . LEU A 1 242 ? 23.209 -7.750 -15.500 1.00 97.69 242 LEU A CA 1
ATOM 1849 C C . LEU A 1 242 ? 23.737 -9.179 -15.358 1.00 97.69 242 LEU A C 1
ATOM 1851 O O . LEU A 1 242 ? 23.018 -10.049 -14.868 1.00 97.69 242 LEU A O 1
ATOM 1855 N N . ALA A 1 243 ? 25.006 -9.411 -15.703 1.00 97.44 243 ALA A N 1
ATOM 1856 C CA . ALA A 1 243 ? 25.630 -10.727 -15.576 1.00 97.44 243 ALA A CA 1
ATOM 1857 C C . ALA A 1 243 ? 25.682 -11.215 -14.116 1.00 97.44 243 ALA A C 1
ATOM 1859 O O . ALA A 1 243 ? 25.305 -12.350 -13.824 1.00 97.44 243 ALA A O 1
ATOM 1860 N N . VAL A 1 244 ? 26.091 -10.345 -13.183 1.00 96.44 244 VAL A N 1
ATOM 1861 C CA . VAL A 1 244 ? 26.125 -10.657 -11.743 1.00 96.44 244 VAL A CA 1
ATOM 1862 C C . VAL A 1 244 ? 24.727 -10.974 -11.213 1.00 96.44 244 VAL A C 1
ATOM 1864 O O . VAL A 1 244 ? 24.554 -11.924 -10.447 1.00 96.44 244 VAL A O 1
ATOM 1867 N N . HIS A 1 245 ? 23.721 -10.197 -11.616 1.00 95.88 245 HIS A N 1
ATOM 1868 C CA . HIS A 1 245 ? 22.352 -10.402 -11.170 1.00 95.88 245 HIS A CA 1
ATOM 1869 C C . HIS A 1 245 ? 21.759 -11.704 -11.721 1.00 95.88 245 HIS A C 1
ATOM 1871 O O . HIS A 1 245 ? 21.227 -12.487 -10.937 1.00 95.88 245 HIS A O 1
ATOM 1877 N N . ALA A 1 246 ? 21.931 -11.993 -13.016 1.00 96.44 246 ALA A N 1
ATOM 1878 C CA . ALA A 1 246 ? 21.486 -13.245 -13.630 1.00 96.44 246 ALA A CA 1
ATOM 1879 C C . ALA A 1 246 ? 22.125 -14.470 -12.957 1.00 96.44 246 ALA A C 1
ATOM 1881 O O . ALA A 1 246 ? 21.422 -15.404 -12.574 1.00 96.44 246 ALA A O 1
ATOM 1882 N N . ALA A 1 247 ? 23.441 -14.445 -12.718 1.00 95.56 247 ALA A N 1
ATOM 1883 C CA . ALA A 1 247 ? 24.129 -15.526 -12.012 1.00 95.56 247 ALA A CA 1
ATOM 1884 C C . ALA A 1 247 ? 23.590 -15.720 -10.581 1.00 95.56 247 ALA A C 1
ATOM 1886 O O . ALA A 1 247 ? 23.309 -16.843 -10.164 1.00 95.56 247 ALA A O 1
ATOM 1887 N N . SER A 1 248 ? 23.390 -14.622 -9.843 1.00 94.25 248 SER A N 1
ATOM 1888 C CA . SER A 1 248 ? 22.827 -14.647 -8.487 1.00 94.25 248 SER A CA 1
ATOM 1889 C C . SER A 1 248 ? 21.402 -15.207 -8.456 1.00 94.25 248 SER A C 1
ATOM 1891 O O . SER A 1 248 ? 21.074 -16.024 -7.593 1.00 94.25 248 SER A O 1
ATOM 1893 N N . LEU A 1 249 ? 20.558 -14.814 -9.414 1.00 94.12 249 LEU A N 1
ATOM 1894 C CA . LEU A 1 249 ? 19.201 -15.333 -9.525 1.00 94.12 249 LEU A CA 1
ATOM 1895 C C . LEU A 1 249 ? 19.187 -16.807 -9.908 1.00 94.12 249 LEU A C 1
ATOM 1897 O O . LEU A 1 249 ? 18.451 -17.562 -9.286 1.00 94.12 249 LEU A O 1
ATOM 1901 N N . ARG A 1 250 ? 20.026 -17.256 -10.844 1.00 94.62 250 ARG A N 1
ATOM 1902 C CA . ARG A 1 250 ? 20.087 -18.673 -11.230 1.00 94.62 250 ARG A CA 1
ATOM 1903 C C . ARG A 1 250 ? 20.382 -19.588 -10.037 1.00 94.62 250 ARG A C 1
ATOM 1905 O O . ARG A 1 250 ? 19.770 -20.642 -9.907 1.00 94.62 250 ARG A O 1
ATOM 1912 N N . LEU A 1 251 ? 21.261 -19.160 -9.128 1.00 92.75 251 LEU A N 1
ATOM 1913 C CA . LEU A 1 251 ? 21.582 -19.908 -7.906 1.00 92.75 251 LEU A CA 1
ATOM 1914 C C . LEU A 1 251 ? 20.421 -19.970 -6.899 1.00 92.75 251 LEU A C 1
ATOM 1916 O O . LEU A 1 251 ? 20.395 -20.853 -6.044 1.00 92.75 251 LEU A O 1
ATOM 1920 N N . ARG A 1 252 ? 19.479 -19.023 -6.959 1.00 92.12 252 ARG A N 1
ATOM 1921 C CA . ARG A 1 252 ? 18.457 -18.823 -5.921 1.00 92.12 252 ARG A CA 1
ATOM 1922 C C . ARG A 1 252 ? 17.044 -19.080 -6.413 1.00 92.12 252 ARG A C 1
ATOM 1924 O O . ARG A 1 252 ? 16.337 -19.879 -5.822 1.00 92.12 252 ARG A O 1
ATOM 1931 N N . ALA A 1 253 ? 16.625 -18.394 -7.468 1.00 92.50 253 ALA A N 1
ATOM 1932 C CA . ALA A 1 253 ? 15.276 -18.449 -8.010 1.00 92.50 253 ALA A CA 1
ATOM 1933 C C . ALA A 1 253 ? 14.907 -19.865 -8.478 1.00 92.50 253 ALA A C 1
ATOM 1935 O O . ALA A 1 253 ? 13.802 -20.319 -8.208 1.00 92.50 253 ALA A O 1
ATOM 1936 N N . CYS A 1 254 ? 15.849 -20.598 -9.078 1.00 94.44 254 CYS A N 1
ATOM 1937 C CA . CYS A 1 254 ? 15.594 -21.923 -9.654 1.00 94.44 254 CYS A CA 1
ATOM 1938 C C . CYS A 1 254 ? 15.352 -23.042 -8.627 1.00 94.44 254 CYS A C 1
ATOM 1940 O O . CYS A 1 254 ? 14.953 -24.136 -9.010 1.00 94.44 254 CYS A O 1
ATOM 1942 N N . SER A 1 255 ? 15.589 -22.790 -7.335 1.00 93.81 255 SER A N 1
ATOM 1943 C CA . SER A 1 255 ? 15.279 -23.727 -6.244 1.00 93.81 255 SER A CA 1
ATOM 1944 C C . SER A 1 255 ? 14.057 -23.312 -5.419 1.00 93.81 255 SER A C 1
ATOM 1946 O O . SER A 1 255 ? 13.680 -24.005 -4.473 1.00 93.81 255 SER A O 1
ATOM 1948 N N . LEU A 1 256 ? 13.427 -22.182 -5.754 1.00 94.50 256 LEU A N 1
ATOM 1949 C CA . LEU A 1 256 ? 12.258 -21.666 -5.054 1.00 94.50 256 LEU A CA 1
ATOM 1950 C C . LEU A 1 256 ? 10.957 -22.075 -5.761 1.00 94.50 256 LEU A C 1
ATOM 1952 O O . LEU A 1 256 ? 10.943 -22.276 -6.973 1.00 94.50 256 LEU A O 1
ATOM 1956 N N . PRO A 1 257 ? 9.827 -22.122 -5.030 1.00 95.06 257 PRO A N 1
ATOM 1957 C CA . PRO A 1 257 ? 8.510 -22.159 -5.655 1.00 95.06 257 PRO A CA 1
ATOM 1958 C C . PRO A 1 257 ? 8.333 -20.997 -6.643 1.00 95.06 257 PRO A C 1
ATOM 1960 O O . PRO A 1 257 ? 8.714 -19.869 -6.321 1.00 95.06 257 PRO A O 1
ATOM 1963 N N . VAL A 1 258 ? 7.695 -21.255 -7.791 1.00 94.00 258 VAL A N 1
ATOM 1964 C CA . VAL A 1 258 ? 7.562 -20.299 -8.913 1.00 94.00 258 VAL A CA 1
ATOM 1965 C C . VAL A 1 258 ? 7.119 -18.910 -8.450 1.00 94.00 258 VAL A C 1
ATOM 1967 O O . VAL A 1 258 ? 7.787 -17.930 -8.751 1.00 94.00 258 VAL A O 1
ATOM 1970 N N . HIS A 1 259 ? 6.068 -18.808 -7.632 1.00 91.25 259 HIS A N 1
ATOM 1971 C CA . HIS A 1 259 ? 5.573 -17.514 -7.142 1.00 91.25 259 HIS A CA 1
ATOM 1972 C C . HIS A 1 259 ? 6.636 -16.692 -6.387 1.00 91.25 259 HIS A C 1
ATOM 1974 O O . HIS A 1 259 ? 6.706 -15.482 -6.567 1.00 91.25 259 HIS A O 1
ATOM 1980 N N . LYS A 1 260 ? 7.506 -17.333 -5.591 1.00 92.44 260 LYS A N 1
ATOM 1981 C CA . LYS A 1 260 ? 8.614 -16.648 -4.898 1.00 92.44 260 LYS A CA 1
ATOM 1982 C C . LYS A 1 260 ? 9.762 -16.318 -5.839 1.00 92.44 260 LYS A C 1
ATOM 1984 O O . LYS A 1 260 ? 10.452 -15.331 -5.623 1.00 92.44 260 LYS A O 1
ATOM 1989 N N . ALA A 1 261 ? 10.001 -17.161 -6.839 1.00 94.12 261 ALA A N 1
ATOM 1990 C CA . ALA A 1 261 ? 11.026 -16.924 -7.845 1.00 94.12 261 ALA A CA 1
ATOM 1991 C C . ALA A 1 261 ? 10.676 -15.714 -8.729 1.00 94.12 261 ALA A C 1
ATOM 1993 O O . ALA A 1 261 ? 11.552 -14.901 -9.006 1.00 94.12 261 ALA A O 1
ATOM 1994 N N . LEU A 1 262 ? 9.398 -15.549 -9.087 1.00 94.62 262 LEU A N 1
ATOM 1995 C CA . LEU A 1 262 ? 8.904 -14.401 -9.854 1.00 94.62 262 LEU A CA 1
ATOM 1996 C C . LEU A 1 262 ? 9.096 -13.069 -9.114 1.00 94.62 262 LEU A C 1
ATOM 1998 O O . LEU A 1 262 ? 9.522 -12.099 -9.727 1.00 94.62 262 LEU A O 1
ATOM 2002 N N . GLU A 1 263 ? 8.896 -13.024 -7.792 1.00 93.69 263 GLU A N 1
ATOM 2003 C CA . GLU A 1 263 ? 9.188 -11.820 -6.987 1.00 93.69 263 GLU A CA 1
ATOM 2004 C C . GLU A 1 263 ? 10.666 -11.388 -7.067 1.00 93.69 263 GLU A C 1
ATOM 2006 O O . GLU A 1 263 ? 10.986 -10.223 -6.841 1.00 93.69 263 GLU A O 1
ATOM 2011 N N . LEU A 1 264 ? 11.585 -12.318 -7.363 1.00 94.31 264 LEU A N 1
ATOM 2012 C CA . LEU A 1 264 ? 13.010 -12.015 -7.524 1.00 94.31 264 LEU A CA 1
ATOM 2013 C C . LEU A 1 264 ? 13.365 -11.504 -8.922 1.00 94.31 264 LEU A C 1
ATOM 2015 O O . LEU A 1 264 ? 14.442 -10.932 -9.078 1.00 94.31 264 LEU A O 1
ATOM 2019 N N . LEU A 1 265 ? 12.500 -11.731 -9.915 1.00 95.81 265 LEU A N 1
ATOM 2020 C CA . LEU A 1 265 ? 12.664 -11.176 -11.256 1.00 95.81 265 LEU A CA 1
ATOM 2021 C C . LEU A 1 265 ? 12.184 -9.732 -11.345 1.00 95.81 265 LEU A C 1
ATOM 2023 O O . LEU A 1 265 ? 12.599 -9.045 -12.268 1.00 95.81 265 LEU A O 1
ATOM 2027 N N . GLU A 1 266 ? 11.370 -9.249 -10.404 1.00 96.75 266 GLU A N 1
ATOM 2028 C CA . GLU A 1 266 ? 10.904 -7.862 -10.419 1.00 96.75 266 GLU A CA 1
ATOM 2029 C C . GLU A 1 266 ? 12.081 -6.873 -10.485 1.00 96.75 266 GLU A C 1
ATOM 2031 O O . GLU A 1 266 ? 13.122 -7.036 -9.840 1.00 96.75 266 GLU A O 1
ATOM 2036 N N . GLY A 1 267 ? 11.901 -5.789 -11.231 1.00 97.38 267 GLY A N 1
ATOM 2037 C CA . GLY A 1 267 ? 12.819 -4.654 -11.233 1.00 97.38 267 GLY A CA 1
ATOM 2038 C C . GLY A 1 267 ? 12.049 -3.348 -11.196 1.00 97.38 267 GLY A C 1
ATOM 2039 O O . GLY A 1 267 ? 10.878 -3.318 -11.551 1.00 97.38 267 GLY A O 1
ATOM 2040 N N . ALA A 1 268 ? 12.679 -2.271 -10.738 1.00 98.12 268 ALA A N 1
ATOM 2041 C CA . ALA A 1 268 ? 12.016 -0.985 -10.597 1.00 98.12 268 ALA A CA 1
ATOM 2042 C C . ALA A 1 268 ? 12.867 0.180 -11.081 1.00 98.12 268 ALA A C 1
ATOM 2044 O O . ALA A 1 268 ? 14.044 0.296 -10.728 1.00 98.12 268 ALA A O 1
ATOM 2045 N N . TRP A 1 269 ? 12.227 1.100 -11.800 1.00 98.50 269 TRP A N 1
ATOM 2046 C CA . TRP A 1 269 ? 12.736 2.451 -11.980 1.00 98.50 269 TRP A CA 1
ATOM 2047 C C . TRP A 1 269 ? 12.603 3.216 -10.677 1.00 98.50 269 TRP A C 1
ATOM 2049 O O . TRP A 1 269 ? 11.504 3.404 -10.162 1.00 98.50 269 TRP A O 1
ATOM 2059 N N . VAL A 1 270 ? 13.734 3.671 -10.155 1.00 98.06 270 VAL A N 1
ATOM 2060 C CA . VAL A 1 270 ? 13.804 4.538 -8.987 1.00 98.06 270 VAL A CA 1
ATOM 2061 C C . VAL A 1 270 ? 14.090 5.951 -9.452 1.00 98.06 270 VAL A C 1
ATOM 2063 O O . VAL A 1 270 ? 15.101 6.202 -10.115 1.00 98.06 270 VAL A O 1
ATOM 2066 N N . LEU A 1 271 ? 13.219 6.866 -9.046 1.00 97.19 271 LEU A N 1
ATOM 2067 C CA . LEU A 1 271 ? 13.343 8.287 -9.313 1.00 97.19 271 LEU A CA 1
ATOM 2068 C C . LEU A 1 271 ? 13.009 9.106 -8.068 1.00 97.19 271 LEU A C 1
ATOM 2070 O O . LEU A 1 271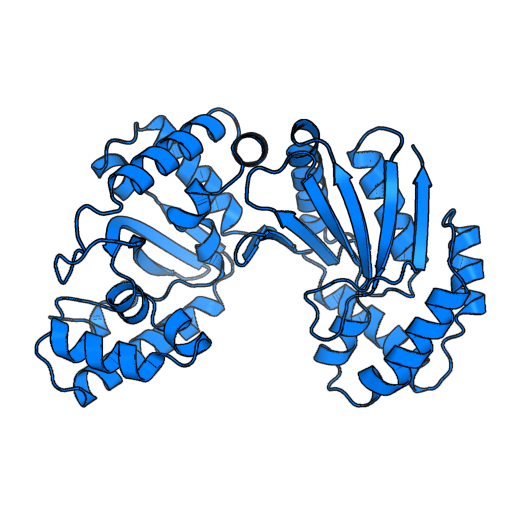 ? 12.345 8.642 -7.137 1.00 97.19 271 LEU A O 1
ATOM 2074 N N . VAL A 1 272 ? 13.512 10.332 -8.058 1.00 97.06 272 VAL A N 1
ATOM 2075 C CA . VAL A 1 272 ? 13.327 11.301 -6.984 1.00 97.06 272 VAL A CA 1
ATOM 2076 C C . VAL A 1 272 ? 12.627 12.506 -7.594 1.00 97.06 272 VAL A C 1
ATOM 2078 O O . VAL A 1 272 ? 13.160 13.138 -8.501 1.00 97.06 272 VAL A O 1
ATOM 2081 N N . VAL A 1 273 ? 11.408 12.786 -7.139 1.00 96.50 273 VAL A N 1
ATOM 2082 C CA . VAL A 1 273 ? 10.547 13.832 -7.700 1.00 96.50 273 VAL A CA 1
ATOM 2083 C C . VAL A 1 273 ? 10.278 14.918 -6.660 1.00 96.50 273 VAL A C 1
ATOM 2085 O O . VAL A 1 273 ? 10.105 14.596 -5.482 1.00 96.50 273 VAL A O 1
ATOM 2088 N N . PRO A 1 274 ? 10.208 16.202 -7.057 1.00 96.25 274 PRO A N 1
ATOM 2089 C CA . PRO A 1 274 ? 9.735 17.253 -6.166 1.00 96.25 274 PRO A CA 1
ATOM 2090 C C . PRO A 1 274 ? 8.349 16.915 -5.619 1.00 96.25 274 PRO A C 1
ATOM 2092 O O . PRO A 1 274 ? 7.496 16.399 -6.355 1.00 96.25 274 PRO A O 1
ATOM 2095 N N . ARG A 1 275 ? 8.095 17.249 -4.351 1.00 95.38 275 ARG A N 1
ATOM 2096 C CA . ARG A 1 275 ? 6.806 16.979 -3.693 1.00 95.38 275 ARG A CA 1
ATOM 2097 C C . ARG A 1 275 ? 5.604 17.503 -4.488 1.00 95.38 275 ARG A C 1
ATOM 2099 O O . ARG A 1 275 ? 4.571 16.844 -4.512 1.00 95.38 275 ARG A O 1
ATOM 2106 N N . SER A 1 276 ? 5.754 18.633 -5.182 1.00 94.38 276 SER A N 1
ATOM 2107 C CA . SER A 1 276 ? 4.711 19.256 -6.012 1.00 94.38 276 SER A CA 1
ATOM 2108 C C . SER A 1 276 ? 4.345 18.471 -7.276 1.00 94.38 276 SER A C 1
ATOM 2110 O O . SER A 1 276 ? 3.214 18.565 -7.736 1.00 94.38 276 SER A O 1
ATOM 2112 N N . ARG A 1 277 ? 5.272 17.685 -7.839 1.00 95.75 277 ARG A N 1
ATOM 2113 C CA . ARG A 1 277 ? 5.036 16.875 -9.052 1.00 95.75 277 ARG A CA 1
ATOM 2114 C C . ARG A 1 277 ? 4.546 15.465 -8.743 1.00 95.75 277 ARG A C 1
ATOM 2116 O O . ARG A 1 277 ? 4.010 14.789 -9.616 1.00 95.75 277 ARG A O 1
ATOM 2123 N N . ARG A 1 278 ? 4.733 15.013 -7.501 1.00 96.44 278 ARG A N 1
ATOM 2124 C CA . ARG A 1 278 ? 4.366 13.663 -7.074 1.00 96.44 278 ARG A CA 1
ATOM 2125 C C . ARG A 1 278 ? 2.885 13.316 -7.289 1.00 96.44 278 ARG A C 1
ATOM 2127 O O . ARG A 1 278 ? 2.654 12.208 -7.763 1.00 96.44 278 ARG A O 1
ATOM 2134 N N . PRO A 1 279 ? 1.899 14.175 -6.961 1.00 96.25 279 PRO A N 1
ATOM 2135 C CA . PRO A 1 279 ? 0.494 13.793 -7.079 1.00 96.25 279 PRO A CA 1
ATOM 2136 C C . PRO A 1 279 ? 0.101 13.466 -8.523 1.00 96.25 279 PRO A C 1
ATOM 2138 O O . PRO A 1 279 ? -0.423 12.384 -8.760 1.00 96.25 279 PRO A O 1
ATOM 2141 N N . GLY A 1 280 ? 0.480 14.315 -9.486 1.00 96.31 280 GLY A N 1
ATOM 2142 C CA . GLY A 1 280 ? 0.208 14.068 -10.908 1.00 96.31 280 GLY A CA 1
ATOM 2143 C C . GLY A 1 280 ? 0.901 12.812 -11.448 1.00 96.31 280 GLY A C 1
ATOM 2144 O O . GLY A 1 280 ? 0.308 12.058 -12.212 1.00 96.31 280 GLY A O 1
ATOM 2145 N N . LEU A 1 281 ? 2.128 12.515 -10.993 1.00 97.38 281 LEU A N 1
ATOM 2146 C CA . LEU A 1 281 ? 2.783 11.248 -11.336 1.00 97.38 281 LEU A CA 1
ATOM 2147 C C . LEU A 1 281 ? 2.020 10.040 -10.766 1.00 97.38 281 LEU A C 1
ATOM 2149 O O . LEU A 1 281 ? 1.857 9.037 -11.455 1.00 97.38 281 LEU A O 1
ATOM 2153 N N . VAL A 1 282 ? 1.569 10.113 -9.510 1.00 97.31 282 VAL A N 1
ATOM 2154 C CA . VAL A 1 282 ? 0.813 9.028 -8.865 1.00 97.31 282 VAL A CA 1
ATOM 2155 C C . VAL A 1 282 ? -0.524 8.792 -9.562 1.00 97.31 282 VAL A C 1
ATOM 2157 O O . VAL A 1 282 ? -0.881 7.638 -9.784 1.00 97.31 282 VAL A O 1
ATOM 2160 N N . GLU A 1 283 ? -1.236 9.858 -9.916 1.00 95.94 283 GLU A N 1
ATOM 2161 C CA . GLU A 1 283 ? -2.497 9.807 -10.657 1.00 95.94 283 GLU A CA 1
ATOM 2162 C C . GLU A 1 283 ? -2.306 9.157 -12.033 1.00 95.94 283 GLU A C 1
ATOM 2164 O O . GLU A 1 283 ? -2.925 8.133 -12.313 1.00 95.94 283 GLU A O 1
ATOM 2169 N N . GLY A 1 284 ? -1.355 9.641 -12.840 1.00 96.88 284 GLY A N 1
ATOM 2170 C CA . GLY A 1 284 ? -1.087 9.065 -14.162 1.00 96.88 284 GLY A CA 1
ATOM 2171 C C . GLY A 1 284 ? -0.647 7.595 -14.116 1.00 96.88 284 GLY A C 1
ATOM 2172 O O . GLY A 1 284 ? -1.021 6.797 -14.977 1.00 96.88 284 GLY A O 1
ATOM 2173 N N . LEU A 1 285 ? 0.106 7.196 -13.083 1.00 97.44 285 LEU A N 1
ATOM 2174 C CA . LEU A 1 285 ? 0.460 5.791 -12.858 1.00 97.44 285 LEU A CA 1
ATOM 2175 C C . LEU A 1 285 ? -0.735 4.951 -12.387 1.00 97.44 285 LEU A C 1
ATOM 2177 O O . LEU A 1 285 ? -0.825 3.781 -12.748 1.00 97.44 285 LEU A O 1
ATOM 2181 N N . ALA A 1 286 ? -1.653 5.518 -11.605 1.00 96.12 286 ALA A N 1
ATOM 2182 C CA . ALA A 1 286 ? -2.890 4.847 -11.215 1.00 96.12 286 ALA A CA 1
ATOM 2183 C C . ALA A 1 286 ? -3.811 4.614 -12.416 1.00 96.12 286 ALA A C 1
ATOM 2185 O O . ALA A 1 286 ? -4.337 3.514 -12.577 1.00 96.12 286 ALA A O 1
ATOM 2186 N N . GLU A 1 287 ? -3.938 5.589 -13.311 1.00 95.75 287 GLU A N 1
ATOM 2187 C CA . GLU A 1 287 ? -4.674 5.414 -14.564 1.00 95.75 287 GLU A CA 1
ATOM 2188 C C . GLU A 1 287 ? -4.049 4.327 -15.447 1.00 95.75 287 GLU A C 1
ATOM 2190 O O . GLU A 1 287 ? -4.754 3.443 -15.935 1.00 95.75 287 GLU A O 1
ATOM 2195 N N . ALA A 1 288 ? -2.722 4.348 -15.616 1.00 96.50 288 ALA A N 1
ATOM 2196 C CA . ALA A 1 288 ? -1.985 3.306 -16.333 1.00 96.50 288 ALA A CA 1
ATOM 2197 C C . ALA A 1 288 ? -2.207 1.914 -15.710 1.00 96.50 288 ALA A C 1
ATOM 2199 O O . ALA A 1 288 ? -2.478 0.938 -16.411 1.00 96.50 288 ALA A O 1
ATOM 2200 N N . ALA A 1 289 ? -2.163 1.819 -14.381 1.00 96.12 289 ALA A N 1
ATOM 2201 C CA . ALA A 1 289 ? -2.436 0.581 -13.659 1.00 96.12 289 ALA A CA 1
ATOM 2202 C C . ALA A 1 289 ? -3.874 0.089 -13.884 1.00 96.12 289 ALA A C 1
ATOM 2204 O O . ALA A 1 289 ? -4.084 -1.106 -14.098 1.00 96.12 289 ALA A O 1
ATOM 2205 N N . GLY A 1 290 ? -4.852 1.000 -13.888 1.00 94.06 290 GLY A N 1
ATOM 2206 C CA . GLY A 1 290 ? -6.255 0.698 -14.174 1.00 94.06 290 GLY A CA 1
ATOM 2207 C C . GLY A 1 290 ? -6.489 0.199 -15.602 1.00 94.06 290 GLY A C 1
ATOM 2208 O O . GLY A 1 290 ? -7.295 -0.705 -15.804 1.00 94.06 290 GLY A O 1
ATOM 2209 N N . ARG A 1 291 ? -5.741 0.719 -16.586 1.00 94.94 291 ARG A N 1
ATOM 2210 C CA . ARG A 1 291 ? -5.757 0.225 -17.978 1.00 94.94 291 ARG A CA 1
ATOM 2211 C C . ARG A 1 291 ? -5.021 -1.104 -18.171 1.00 94.94 291 ARG A C 1
ATOM 2213 O O . ARG A 1 291 ? -5.097 -1.682 -19.250 1.00 94.94 291 ARG A O 1
ATOM 2220 N N . GLY A 1 292 ? -4.310 -1.589 -17.152 1.00 94.19 292 GLY A N 1
ATOM 2221 C CA . GLY A 1 292 ? -3.537 -2.824 -17.238 1.00 94.19 292 GLY A CA 1
ATOM 2222 C C . GLY A 1 292 ? -2.300 -2.701 -18.129 1.00 94.19 292 GLY A C 1
ATOM 2223 O O . GLY A 1 292 ? -1.900 -3.691 -18.745 1.00 94.19 292 GLY A O 1
ATOM 2224 N N . GLU A 1 293 ? -1.684 -1.517 -18.191 1.00 95.94 293 GLU A N 1
ATOM 2225 C CA . GLU A 1 293 ? -0.468 -1.283 -18.978 1.00 95.94 293 GLU A CA 1
ATOM 2226 C C . GLU A 1 293 ? 0.628 -2.312 -18.645 1.00 95.94 293 GLU A C 1
ATOM 2228 O O . GLU A 1 293 ? 0.968 -2.546 -17.481 1.00 95.94 293 GLU A O 1
ATOM 2233 N N . ARG A 1 294 ? 1.196 -2.946 -19.676 1.00 93.62 294 ARG A N 1
ATOM 2234 C CA . ARG A 1 294 ? 2.061 -4.134 -19.525 1.00 93.62 294 ARG A CA 1
ATOM 2235 C C . ARG A 1 294 ? 3.420 -3.846 -18.896 1.00 93.62 294 ARG A C 1
ATOM 2237 O O . ARG A 1 294 ? 4.052 -4.766 -18.384 1.00 93.62 294 ARG A O 1
ATOM 2244 N N . TRP A 1 295 ? 3.858 -2.595 -18.959 1.00 95.38 295 TRP A N 1
ATOM 2245 C CA . TRP A 1 295 ? 5.124 -2.119 -18.411 1.00 95.38 295 TRP A CA 1
ATOM 2246 C C . TRP A 1 295 ? 5.033 -1.755 -16.923 1.00 95.38 295 TRP A C 1
ATOM 2248 O O . TRP A 1 295 ? 6.061 -1.496 -16.302 1.00 95.38 295 TRP A O 1
ATOM 2258 N N . LEU A 1 296 ? 3.828 -1.724 -16.342 1.00 96.94 296 LEU A N 1
ATOM 2259 C CA . LEU A 1 296 ? 3.601 -1.352 -14.951 1.00 96.94 296 LEU A CA 1
ATOM 2260 C C . LEU A 1 296 ? 3.078 -2.547 -14.164 1.00 96.94 296 LEU A C 1
ATOM 2262 O O . LEU A 1 296 ? 1.909 -2.900 -14.282 1.00 96.94 296 LEU A O 1
ATOM 2266 N N . LEU A 1 297 ? 3.909 -3.122 -13.302 1.00 95.94 297 LEU A N 1
ATOM 2267 C CA . LEU A 1 297 ? 3.468 -4.123 -12.332 1.00 95.94 297 LEU A CA 1
ATOM 2268 C C . LEU A 1 297 ? 2.804 -3.437 -11.136 1.00 95.94 297 LEU A C 1
ATOM 2270 O O . LEU A 1 297 ? 1.678 -3.748 -10.741 1.00 95.94 297 LEU A O 1
ATOM 2274 N N . ARG A 1 298 ? 3.538 -2.490 -10.548 1.00 96.00 298 ARG A N 1
ATOM 2275 C CA . ARG A 1 298 ? 3.120 -1.697 -9.394 1.00 96.00 298 ARG A CA 1
ATOM 2276 C C . ARG A 1 298 ? 3.986 -0.453 -9.246 1.00 96.00 298 ARG A C 1
ATOM 2278 O O . ARG A 1 298 ? 5.111 -0.413 -9.733 1.00 96.00 298 ARG A O 1
ATOM 2285 N N . MET A 1 299 ? 3.499 0.536 -8.516 1.00 96.81 299 MET A N 1
ATOM 2286 C CA . MET A 1 299 ? 4.291 1.672 -8.054 1.00 96.81 299 MET A CA 1
ATOM 2287 C C . MET A 1 299 ? 4.266 1.751 -6.530 1.00 96.81 299 MET A C 1
ATOM 2289 O O . MET A 1 299 ? 3.277 1.382 -5.903 1.00 96.81 299 MET A O 1
ATOM 2293 N N . GLU A 1 300 ? 5.365 2.228 -5.950 1.00 96.88 300 GLU A N 1
ATOM 2294 C CA . GLU A 1 300 ? 5.495 2.542 -4.531 1.00 96.88 300 GLU A CA 1
ATOM 2295 C C . GLU A 1 300 ? 5.979 3.985 -4.334 1.00 96.88 300 GLU A C 1
ATOM 2297 O O . GLU A 1 300 ? 6.936 4.437 -4.972 1.00 96.88 300 GLU A O 1
ATOM 2302 N N . THR A 1 301 ? 5.370 4.700 -3.391 1.00 97.19 301 THR A N 1
ATOM 2303 C CA . THR A 1 301 ? 5.900 5.966 -2.871 1.00 97.19 301 THR A CA 1
ATOM 2304 C C . THR A 1 301 ? 5.554 6.142 -1.398 1.00 97.19 301 THR A C 1
ATOM 2306 O O . THR A 1 301 ? 4.607 5.545 -0.885 1.00 97.19 301 THR A O 1
ATOM 2309 N N . SER A 1 302 ? 6.309 6.989 -0.694 1.00 96.50 302 SER A N 1
ATOM 2310 C CA . SER A 1 302 ? 6.040 7.263 0.715 1.00 96.50 302 SER A CA 1
ATOM 2311 C C . SER A 1 302 ? 4.660 7.889 0.890 1.00 96.50 302 SER A C 1
ATOM 2313 O O . SER A 1 302 ? 4.330 8.879 0.244 1.00 96.50 302 SER A O 1
ATOM 2315 N N . LEU A 1 303 ? 3.881 7.350 1.821 1.00 95.12 303 LEU A N 1
ATOM 2316 C CA . LEU A 1 303 ? 2.611 7.938 2.224 1.00 95.12 303 LEU A CA 1
ATOM 2317 C C . LEU A 1 303 ? 2.825 9.290 2.927 1.00 95.12 303 LEU A C 1
ATOM 2319 O O . LEU A 1 303 ? 1.997 10.182 2.811 1.00 95.12 303 LEU A O 1
ATOM 2323 N N . GLU A 1 304 ? 3.953 9.453 3.617 1.00 96.12 304 GLU A N 1
ATOM 2324 C CA . GLU A 1 304 ? 4.277 10.635 4.416 1.00 96.12 304 GLU A CA 1
ATOM 2325 C C . GLU A 1 304 ? 4.823 11.802 3.568 1.00 96.12 304 GLU A C 1
ATOM 2327 O O . GLU A 1 304 ? 5.315 11.593 2.449 1.00 96.12 304 GLU A O 1
ATOM 2332 N N . PRO A 1 305 ? 4.780 13.044 4.094 1.00 94.50 305 PRO A N 1
ATOM 2333 C CA . PRO A 1 305 ? 5.440 14.184 3.469 1.00 94.50 305 PRO A CA 1
ATOM 2334 C C . PRO A 1 305 ? 6.949 13.942 3.335 1.00 94.50 305 PRO A C 1
ATOM 2336 O O . PRO A 1 305 ? 7.654 13.722 4.323 1.00 94.50 305 PRO A O 1
ATOM 2339 N N . ARG A 1 306 ? 7.454 13.990 2.101 1.00 95.06 306 ARG A N 1
ATOM 2340 C CA . ARG A 1 306 ? 8.881 13.910 1.763 1.00 95.06 306 ARG A CA 1
ATOM 2341 C C . ARG A 1 306 ? 9.158 14.879 0.625 1.00 95.06 306 ARG A C 1
ATOM 2343 O O . ARG A 1 306 ? 8.383 14.917 -0.327 1.00 95.06 306 ARG A O 1
ATOM 2350 N N . ASP A 1 307 ? 10.247 15.633 0.729 1.00 95.50 307 ASP A N 1
ATOM 2351 C CA . ASP A 1 307 ? 10.702 16.501 -0.352 1.00 95.50 307 ASP A CA 1
ATOM 2352 C C . ASP A 1 307 ? 12.241 16.487 -0.448 1.00 95.50 307 ASP A C 1
ATOM 2354 O O . ASP A 1 307 ? 12.908 16.851 0.523 1.00 95.50 307 ASP A O 1
ATOM 2358 N N . PRO A 1 308 ? 12.814 16.020 -1.569 1.00 94.94 308 PRO A N 1
ATOM 2359 C CA . PRO A 1 308 ? 12.115 15.356 -2.665 1.00 94.94 308 PRO A CA 1
ATOM 2360 C C . PRO A 1 308 ? 11.601 13.961 -2.254 1.00 94.94 308 PRO A C 1
ATOM 2362 O O . PRO A 1 308 ? 12.092 13.333 -1.311 1.00 94.94 308 PRO A O 1
ATOM 2365 N N . ALA A 1 309 ? 10.584 13.465 -2.954 1.00 95.88 309 ALA A N 1
ATOM 2366 C CA . ALA A 1 309 ? 9.978 12.167 -2.697 1.00 95.88 309 ALA A CA 1
ATOM 2367 C C . ALA A 1 309 ? 10.548 11.096 -3.630 1.00 95.88 309 ALA A C 1
ATOM 2369 O O . ALA A 1 309 ? 10.658 11.292 -4.838 1.00 95.88 309 ALA A O 1
ATOM 2370 N N . GLN A 1 310 ? 10.862 9.928 -3.076 1.00 96.75 310 GLN A N 1
ATOM 2371 C CA . GLN A 1 310 ? 11.218 8.762 -3.875 1.00 96.75 310 GLN A CA 1
ATOM 2372 C C . GLN A 1 310 ? 9.951 8.088 -4.418 1.00 96.75 310 GLN A C 1
ATOM 2374 O O . GLN A 1 310 ? 8.967 7.906 -3.690 1.00 96.75 310 GLN A O 1
ATOM 2379 N N . VAL A 1 311 ? 10.001 7.692 -5.685 1.00 97.75 311 VAL A N 1
ATOM 2380 C CA . VAL A 1 311 ? 8.998 6.851 -6.341 1.00 97.75 311 VAL A CA 1
ATOM 2381 C C . VAL A 1 311 ? 9.725 5.658 -6.956 1.00 97.75 311 VAL A C 1
ATOM 2383 O O . VAL A 1 311 ? 10.816 5.811 -7.509 1.00 97.75 311 VAL A O 1
ATOM 2386 N N . ALA A 1 312 ? 9.153 4.467 -6.812 1.00 97.94 312 ALA A N 1
ATOM 2387 C CA . ALA A 1 312 ? 9.636 3.247 -7.444 1.00 97.94 312 ALA A CA 1
ATOM 2388 C C . ALA A 1 312 ? 8.540 2.684 -8.351 1.00 97.94 312 ALA A C 1
ATOM 2390 O O . ALA A 1 312 ? 7.427 2.451 -7.888 1.00 97.94 312 ALA A O 1
ATOM 2391 N N . VAL A 1 313 ? 8.845 2.478 -9.630 1.00 98.19 313 VAL A N 1
ATOM 2392 C CA . VAL A 1 313 ? 7.910 1.965 -10.642 1.00 98.19 313 VAL A CA 1
ATOM 2393 C C . VAL A 1 313 ? 8.409 0.607 -11.107 1.00 98.19 313 VAL A C 1
ATOM 2395 O O . VAL A 1 313 ? 9.441 0.522 -11.770 1.00 98.19 313 VAL A O 1
ATOM 2398 N N . TYR A 1 314 ? 7.711 -0.448 -10.703 1.00 97.69 314 TYR A N 1
ATOM 2399 C CA . TYR A 1 314 ? 8.115 -1.833 -10.897 1.00 97.69 314 TYR A CA 1
ATOM 2400 C C . TYR A 1 314 ? 7.605 -2.391 -12.224 1.00 97.69 314 TYR A C 1
ATOM 2402 O O . TYR A 1 314 ? 6.466 -2.135 -12.615 1.00 97.69 314 TYR A O 1
ATOM 2410 N N . THR A 1 315 ? 8.420 -3.237 -12.842 1.00 97.69 315 THR A N 1
ATOM 2411 C CA . THR A 1 315 ? 8.033 -4.173 -13.898 1.00 97.69 315 THR A CA 1
ATOM 2412 C C . THR A 1 315 ? 8.202 -5.608 -13.381 1.00 97.69 315 THR A C 1
ATOM 2414 O O . THR A 1 315 ? 8.924 -5.848 -12.406 1.00 97.69 315 THR A O 1
ATOM 2417 N N . ALA A 1 316 ? 7.526 -6.564 -14.018 1.00 96.69 316 ALA A N 1
ATOM 2418 C CA . ALA A 1 316 ? 7.553 -7.970 -13.609 1.00 96.69 316 ALA A CA 1
ATOM 2419 C C . ALA A 1 316 ? 8.880 -8.688 -13.886 1.00 96.69 316 ALA A C 1
ATOM 2421 O O . ALA A 1 316 ? 9.145 -9.717 -13.268 1.00 96.69 316 ALA A O 1
ATOM 2422 N N . ASP A 1 317 ? 9.697 -8.166 -14.803 1.00 96.94 317 ASP A N 1
ATOM 2423 C CA . ASP A 1 317 ? 10.914 -8.824 -15.262 1.00 96.94 317 ASP A CA 1
ATOM 2424 C C . ASP A 1 317 ? 12.042 -7.812 -15.490 1.00 96.94 317 ASP A C 1
ATOM 2426 O O . ASP A 1 317 ? 12.007 -6.960 -16.377 1.00 96.94 317 ASP A O 1
ATOM 2430 N N . ALA A 1 318 ? 13.093 -7.924 -14.686 1.00 97.31 318 ALA A N 1
ATOM 2431 C CA . ALA A 1 318 ? 14.272 -7.088 -14.755 1.00 97.31 318 ALA A CA 1
ATOM 2432 C C . ALA A 1 318 ? 15.104 -7.307 -16.029 1.00 97.31 318 ALA A C 1
ATOM 2434 O O . ALA A 1 318 ? 15.926 -6.448 -16.359 1.00 97.31 318 ALA A O 1
ATOM 2435 N N . PHE A 1 319 ? 14.898 -8.413 -16.747 1.00 97.94 319 PHE A N 1
ATOM 2436 C CA . PHE A 1 319 ? 15.550 -8.716 -18.020 1.00 97.94 319 PHE A CA 1
ATOM 2437 C C . PHE A 1 319 ? 14.672 -8.417 -19.242 1.00 97.94 319 PHE A C 1
ATOM 2439 O O . PHE A 1 319 ? 15.170 -8.506 -20.364 1.00 97.94 319 PHE A O 1
ATOM 2446 N N . ASP A 1 320 ? 13.416 -7.997 -19.056 1.00 97.69 320 ASP A N 1
ATOM 2447 C CA . ASP A 1 320 ? 12.588 -7.458 -20.137 1.00 97.69 320 ASP A CA 1
ATOM 2448 C C . ASP A 1 320 ? 12.970 -5.993 -20.403 1.00 97.69 320 ASP A C 1
ATOM 2450 O O . ASP A 1 320 ? 12.399 -5.035 -19.870 1.00 97.69 320 ASP A O 1
ATOM 2454 N N . ALA A 1 321 ? 13.984 -5.814 -21.251 1.00 97.81 321 ALA A N 1
ATOM 2455 C CA . ALA A 1 321 ? 14.447 -4.498 -21.681 1.00 97.81 321 ALA A CA 1
ATOM 2456 C C . ALA A 1 321 ? 13.354 -3.692 -22.414 1.00 97.81 321 ALA A C 1
ATOM 2458 O O . ALA A 1 321 ? 13.392 -2.458 -22.411 1.00 97.81 321 ALA A O 1
ATOM 2459 N N . GLY A 1 322 ? 12.380 -4.372 -23.032 1.00 98.00 322 GLY A N 1
ATOM 2460 C CA . GLY A 1 322 ? 11.213 -3.775 -23.673 1.00 98.00 322 GLY A CA 1
ATOM 2461 C C . GLY A 1 322 ? 10.323 -3.057 -22.675 1.00 98.00 322 GLY A C 1
ATOM 2462 O O . GLY A 1 322 ? 10.165 -1.835 -22.769 1.00 98.00 322 GLY A O 1
ATOM 2463 N N . ALA A 1 323 ? 9.818 -3.807 -21.697 1.00 97.25 323 ALA A N 1
ATOM 2464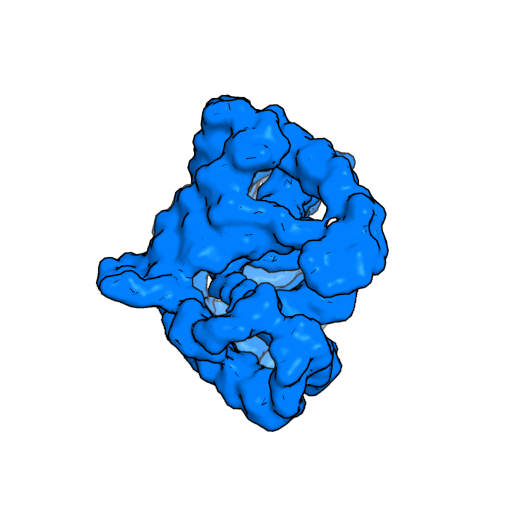 C CA . ALA A 1 323 ? 8.980 -3.285 -20.624 1.00 97.25 323 ALA A CA 1
ATOM 2465 C C . ALA A 1 323 ? 9.711 -2.209 -19.809 1.00 97.25 323 ALA A C 1
ATOM 2467 O O . ALA A 1 323 ? 9.140 -1.157 -19.521 1.00 97.25 323 ALA A O 1
ATOM 2468 N N . ALA A 1 324 ? 10.998 -2.414 -19.497 1.00 98.25 324 ALA A N 1
ATOM 2469 C CA . ALA A 1 324 ? 11.795 -1.417 -18.790 1.00 98.25 324 ALA A CA 1
ATOM 2470 C C . ALA A 1 324 ? 11.899 -0.099 -19.580 1.00 98.25 324 ALA A C 1
ATOM 2472 O O . ALA A 1 324 ? 11.707 0.976 -19.011 1.00 98.25 324 ALA A O 1
ATOM 2473 N N . ALA A 1 325 ? 12.167 -0.148 -20.887 1.00 98.25 325 ALA A N 1
ATOM 2474 C CA . ALA A 1 325 ? 12.281 1.060 -21.701 1.00 98.25 325 ALA A CA 1
ATOM 2475 C C . ALA A 1 325 ? 10.936 1.774 -21.896 1.00 98.25 325 ALA A C 1
ATOM 2477 O O . ALA A 1 325 ? 10.880 3.004 -21.900 1.00 98.25 325 ALA A O 1
ATOM 2478 N N . GLU A 1 326 ? 9.853 1.014 -22.048 1.00 97.81 326 GLU A N 1
ATOM 2479 C CA . GLU A 1 326 ? 8.497 1.556 -22.133 1.00 97.81 326 GLU A CA 1
ATOM 2480 C C . GLU A 1 326 ? 8.088 2.256 -20.833 1.00 97.81 326 GLU A C 1
ATOM 2482 O O . GLU A 1 326 ? 7.675 3.415 -20.879 1.00 97.81 326 GLU A O 1
ATOM 2487 N N . ALA A 1 327 ? 8.331 1.622 -19.680 1.00 98.00 327 ALA A N 1
ATOM 2488 C CA . ALA A 1 327 ? 8.097 2.222 -18.370 1.00 98.00 327 ALA A CA 1
ATOM 2489 C C . ALA A 1 327 ? 8.878 3.532 -18.189 1.00 98.00 327 ALA A C 1
ATOM 2491 O O . ALA A 1 327 ? 8.319 4.525 -17.725 1.00 98.00 327 ALA A O 1
ATOM 2492 N N . ALA A 1 328 ? 10.154 3.564 -18.589 1.00 97.94 328 ALA A N 1
ATOM 2493 C CA . ALA A 1 328 ? 10.985 4.760 -18.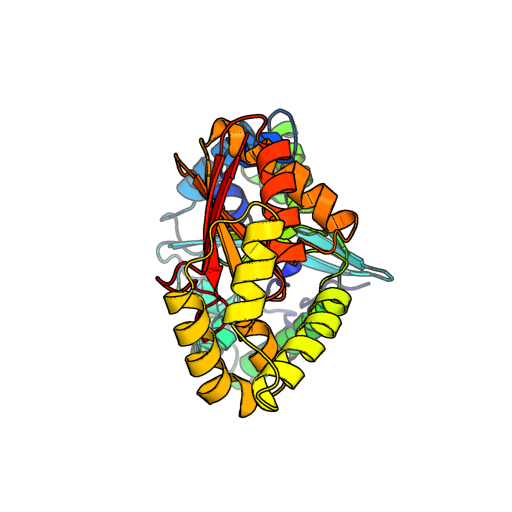472 1.00 97.94 328 ALA A CA 1
ATOM 2494 C C . ALA A 1 328 ? 10.426 5.938 -19.283 1.00 97.94 328 ALA A C 1
ATOM 2496 O O . ALA A 1 328 ? 10.310 7.052 -18.769 1.00 97.94 328 ALA A O 1
ATOM 2497 N N . ARG A 1 329 ? 10.036 5.683 -20.540 1.00 97.50 329 ARG A N 1
ATOM 2498 C CA . ARG A 1 329 ? 9.437 6.696 -21.419 1.00 97.50 329 ARG A CA 1
ATOM 2499 C C . ARG A 1 329 ? 8.084 7.171 -20.902 1.00 97.50 329 ARG A C 1
ATOM 2501 O O . ARG A 1 329 ? 7.846 8.374 -20.888 1.00 97.50 329 ARG A O 1
ATOM 2508 N N . ALA A 1 330 ? 7.229 6.257 -20.445 1.00 97.25 330 ALA A N 1
ATOM 2509 C CA . ALA A 1 330 ? 5.924 6.602 -19.889 1.00 97.25 330 ALA A CA 1
ATOM 2510 C C . ALA A 1 330 ? 6.064 7.491 -18.642 1.00 97.25 330 ALA A C 1
ATOM 2512 O O . ALA A 1 330 ? 5.441 8.548 -18.560 1.00 97.25 330 ALA A O 1
ATOM 2513 N N . VAL A 1 331 ? 6.948 7.121 -17.709 1.00 97.38 331 VAL A N 1
ATOM 2514 C CA . VAL A 1 331 ? 7.228 7.913 -16.499 1.00 97.38 331 VAL A CA 1
ATOM 2515 C C . VAL A 1 331 ? 7.814 9.286 -16.845 1.00 97.38 331 VAL A C 1
ATOM 2517 O O . VAL A 1 331 ? 7.411 10.286 -16.252 1.00 97.38 331 VAL A O 1
ATOM 2520 N N . ALA A 1 332 ? 8.737 9.362 -17.809 1.00 96.50 332 ALA A N 1
ATOM 2521 C CA . ALA A 1 332 ? 9.285 10.638 -18.270 1.00 96.50 332 ALA A CA 1
ATOM 2522 C C . ALA A 1 332 ? 8.203 11.530 -18.906 1.00 96.50 332 ALA A C 1
ATOM 2524 O O . ALA A 1 332 ? 8.130 12.717 -18.591 1.00 96.50 332 ALA A O 1
ATOM 2525 N N . GLY A 1 333 ? 7.315 10.944 -19.718 1.00 96.56 333 GLY A N 1
ATOM 2526 C CA . GLY A 1 333 ? 6.171 11.633 -20.315 1.00 96.56 333 GLY A CA 1
ATOM 2527 C C . GLY A 1 333 ? 5.219 12.217 -19.268 1.00 96.56 333 GLY A C 1
ATOM 2528 O O . GLY A 1 333 ? 4.859 13.387 -19.362 1.00 96.56 333 GLY A O 1
ATOM 2529 N N . LEU A 1 334 ? 4.892 11.452 -18.219 1.00 96.56 334 LEU A N 1
ATOM 2530 C CA . LEU A 1 334 ? 4.058 11.922 -17.100 1.00 96.56 334 LEU A CA 1
ATOM 2531 C C . LEU A 1 334 ? 4.692 13.083 -16.321 1.00 96.56 334 LEU A C 1
ATOM 2533 O O . LEU A 1 334 ? 3.989 13.915 -15.751 1.00 96.56 334 LEU A O 1
ATOM 2537 N N . LEU A 1 335 ? 6.023 13.152 -16.280 1.00 95.25 335 LEU A N 1
ATOM 2538 C CA . LEU A 1 335 ? 6.747 14.223 -15.600 1.00 95.25 335 LEU A CA 1
ATOM 2539 C C . LEU A 1 335 ? 7.002 15.446 -16.487 1.00 95.25 335 LEU A C 1
ATOM 2541 O O . LEU A 1 335 ? 7.404 16.478 -15.952 1.00 95.25 335 LEU A O 1
ATOM 2545 N N . GLY A 1 336 ? 6.778 15.372 -17.802 1.00 89.25 336 GLY A N 1
ATOM 2546 C CA . GLY A 1 336 ? 6.881 16.513 -18.716 1.00 89.25 336 GLY A CA 1
ATOM 2547 C C . GLY A 1 336 ? 8.225 17.244 -18.634 1.00 89.25 336 GLY A C 1
ATOM 2548 O O . GLY A 1 336 ? 8.268 18.433 -18.311 1.00 89.25 336 GLY A O 1
ATOM 2549 N N . GLY A 1 337 ? 9.333 16.530 -18.835 1.00 83.81 337 GLY A N 1
ATOM 2550 C CA . GLY A 1 337 ? 10.673 17.113 -18.881 1.00 83.81 337 GLY A CA 1
ATOM 2551 C C . GLY A 1 337 ? 11.783 16.085 -18.694 1.00 83.81 337 GLY A C 1
ATOM 2552 O O . GLY A 1 337 ? 11.529 14.889 -18.580 1.00 83.81 337 GLY A O 1
ATOM 2553 N N . ARG A 1 338 ? 13.031 16.564 -18.618 1.00 89.44 338 ARG A N 1
ATOM 2554 C CA . ARG A 1 338 ? 14.203 15.699 -18.438 1.00 89.44 338 ARG A CA 1
ATOM 2555 C C . ARG A 1 338 ? 14.168 15.010 -17.074 1.00 89.44 338 ARG A C 1
ATOM 2557 O O . ARG A 1 338 ? 14.181 15.676 -16.039 1.00 89.44 338 ARG A O 1
ATOM 2564 N N . VAL A 1 339 ? 14.178 13.681 -17.083 1.00 94.12 339 VAL A N 1
ATOM 2565 C CA . VAL A 1 339 ? 14.202 12.836 -15.885 1.00 94.12 339 VAL A CA 1
ATOM 2566 C C . VAL A 1 339 ? 15.424 11.934 -15.924 1.00 94.12 339 VAL A C 1
ATOM 2568 O O . VAL A 1 339 ? 15.767 11.360 -16.959 1.00 94.12 339 VAL A O 1
ATOM 2571 N N . GLU A 1 340 ? 16.064 11.796 -14.769 1.00 96.44 340 GLU A N 1
ATOM 2572 C CA . GLU A 1 340 ? 17.071 10.773 -14.526 1.00 96.44 340 GLU A CA 1
ATOM 2573 C C . GLU A 1 340 ? 16.488 9.711 -13.604 1.00 96.44 340 GLU A C 1
ATOM 2575 O O . GLU A 1 340 ? 15.940 10.008 -12.541 1.00 96.44 340 GLU A O 1
ATOM 2580 N N . MET A 1 341 ? 16.603 8.457 -14.025 1.00 97.50 341 MET A N 1
ATOM 2581 C CA . MET A 1 341 ? 16.111 7.319 -13.264 1.00 97.50 341 MET A CA 1
ATOM 2582 C C . MET A 1 341 ? 17.088 6.151 -13.365 1.00 97.50 341 MET A C 1
ATOM 2584 O O . MET A 1 341 ? 17.807 5.981 -14.356 1.00 97.50 341 MET A O 1
ATOM 2588 N N . VAL A 1 342 ? 17.128 5.347 -12.305 1.00 98.38 342 VAL A N 1
ATOM 2589 C CA . VAL A 1 342 ? 17.978 4.155 -12.225 1.00 98.38 342 VAL A CA 1
ATOM 2590 C C . VAL A 1 342 ? 17.115 2.923 -12.049 1.00 98.38 342 VAL A C 1
ATOM 2592 O O . VAL A 1 342 ? 16.249 2.893 -11.179 1.00 98.38 342 VAL A O 1
ATOM 2595 N N . TYR A 1 343 ? 17.362 1.902 -12.860 1.00 98.56 343 TYR A N 1
ATOM 2596 C CA . TYR A 1 343 ? 16.636 0.648 -12.782 1.00 98.56 343 TYR A CA 1
ATOM 2597 C C . TYR A 1 343 ? 17.375 -0.333 -11.888 1.00 98.56 343 TYR A C 1
ATOM 2599 O O . TYR A 1 343 ? 18.542 -0.657 -12.136 1.00 98.56 343 TYR A O 1
ATOM 2607 N N . ARG A 1 344 ? 16.704 -0.796 -10.836 1.00 98.19 344 ARG A N 1
ATOM 2608 C CA . ARG A 1 344 ? 17.279 -1.682 -9.823 1.00 98.19 344 ARG A CA 1
ATOM 2609 C C . ARG A 1 344 ? 16.442 -2.948 -9.703 1.00 98.19 344 ARG A C 1
ATOM 2611 O O . ARG A 1 344 ? 15.220 -2.841 -9.670 1.00 98.19 344 ARG A O 1
ATOM 2618 N N . PRO A 1 345 ? 17.060 -4.128 -9.579 1.00 96.81 345 PRO A N 1
ATOM 2619 C CA . PRO A 1 345 ? 16.311 -5.349 -9.370 1.00 96.81 345 PRO A CA 1
ATOM 2620 C C . PRO A 1 345 ? 15.835 -5.453 -7.922 1.00 96.81 345 PRO A C 1
ATOM 2622 O O . PRO A 1 345 ? 16.462 -4.906 -6.997 1.00 96.81 345 PRO A O 1
ATOM 2625 N N . ALA A 1 346 ? 14.756 -6.203 -7.727 1.00 93.31 346 ALA A N 1
ATOM 2626 C CA . ALA A 1 346 ? 14.269 -6.588 -6.420 1.00 93.31 346 ALA A CA 1
ATOM 2627 C C . ALA A 1 346 ? 15.321 -7.420 -5.676 1.00 93.31 346 ALA A C 1
ATOM 2629 O O . ALA A 1 346 ? 16.043 -8.260 -6.214 1.00 93.31 346 ALA A O 1
ATOM 2630 N N . ALA A 1 347 ? 15.440 -7.140 -4.388 1.00 86.50 347 ALA A N 1
ATOM 2631 C CA . ALA A 1 347 ? 16.239 -7.905 -3.463 1.00 86.50 347 ALA A CA 1
ATOM 2632 C C . ALA A 1 347 ? 15.448 -9.137 -2.997 1.00 86.50 347 ALA A C 1
ATOM 2634 O O . ALA A 1 347 ? 14.213 -9.131 -2.979 1.00 86.50 347 ALA A O 1
ATOM 2635 N N . PRO A 1 348 ? 16.149 -10.175 -2.522 1.00 69.94 348 PRO A N 1
ATOM 2636 C CA . PRO A 1 348 ? 15.514 -11.336 -1.924 1.00 69.94 348 PRO A CA 1
ATOM 2637 C C . PRO A 1 348 ? 14.503 -10.970 -0.835 1.00 69.94 348 PRO A C 1
ATOM 2639 O O . PRO A 1 348 ? 14.838 -10.255 0.111 1.00 69.94 348 PRO A O 1
ATOM 2642 N N . GLY A 1 349 ? 13.274 -11.474 -0.973 1.00 63.75 349 GLY A N 1
ATOM 2643 C CA . GLY A 1 349 ? 12.137 -11.100 -0.128 1.00 63.75 349 GLY A CA 1
ATOM 2644 C C . GLY A 1 349 ? 11.257 -9.974 -0.694 1.00 63.75 349 GLY A C 1
ATOM 2645 O O . GLY A 1 349 ? 10.449 -9.428 0.058 1.00 63.75 349 GLY A O 1
ATOM 2646 N N . GLY A 1 350 ? 11.440 -9.593 -1.967 1.00 60.16 350 GLY A N 1
ATOM 2647 C CA . GLY A 1 350 ? 10.475 -8.873 -2.822 1.00 60.16 350 GLY A CA 1
ATOM 2648 C C . GLY A 1 350 ? 10.189 -7.403 -2.480 1.00 60.16 350 GLY A C 1
ATOM 2649 O O . GLY A 1 350 ? 9.562 -6.687 -3.250 1.00 60.16 350 GLY A O 1
ATOM 2650 N N . ARG A 1 351 ? 10.640 -6.918 -1.316 1.00 69.00 351 ARG A N 1
ATOM 2651 C CA . ARG A 1 351 ? 10.235 -5.606 -0.762 1.00 69.00 351 ARG A CA 1
ATOM 2652 C C . ARG A 1 351 ? 11.353 -4.576 -0.646 1.00 69.00 351 ARG A C 1
ATOM 2654 O O . ARG A 1 351 ? 11.139 -3.484 -0.128 1.00 69.00 351 ARG A O 1
ATOM 2661 N N . ARG A 1 352 ? 12.576 -4.936 -1.019 1.00 86.06 352 ARG A N 1
ATOM 2662 C CA . ARG A 1 352 ? 13.722 -4.018 -1.042 1.00 86.06 352 ARG A CA 1
ATOM 2663 C C . ARG A 1 352 ? 14.323 -4.065 -2.430 1.00 86.06 352 ARG A C 1
ATOM 2665 O O . ARG A 1 352 ? 14.289 -5.114 -3.049 1.00 86.06 352 ARG A O 1
ATOM 2672 N N . LEU A 1 353 ? 14.902 -2.967 -2.890 1.00 91.31 353 LEU A N 1
ATOM 2673 C CA . LEU A 1 353 ? 15.696 -2.952 -4.115 1.00 91.31 353 LEU A CA 1
ATOM 2674 C C . LEU A 1 353 ? 17.163 -3.185 -3.763 1.00 91.31 353 LEU A C 1
ATOM 2676 O O . LEU A 1 353 ? 17.630 -2.761 -2.701 1.00 91.31 353 LEU A O 1
ATOM 2680 N N . THR A 1 354 ? 17.894 -3.874 -4.633 1.00 92.81 354 THR A N 1
ATOM 2681 C CA . THR A 1 354 ? 19.336 -4.054 -4.433 1.00 92.81 354 THR A CA 1
ATOM 2682 C C . THR A 1 354 ? 20.096 -2.740 -4.671 1.00 92.81 354 THR A C 1
ATOM 2684 O O . THR A 1 354 ? 19.559 -1.760 -5.190 1.00 92.81 354 THR A O 1
ATOM 2687 N N . GLY A 1 355 ? 21.377 -2.708 -4.294 1.00 93.75 355 GLY A N 1
ATOM 2688 C CA . GLY A 1 355 ? 22.283 -1.622 -4.682 1.00 93.75 355 GLY A CA 1
ATOM 2689 C C . GLY A 1 355 ? 22.752 -1.699 -6.141 1.00 93.75 355 GLY A C 1
ATOM 2690 O O . GLY A 1 355 ? 23.405 -0.768 -6.604 1.00 93.75 355 GLY A O 1
ATOM 2691 N N . LEU A 1 356 ? 22.441 -2.788 -6.857 1.00 95.56 356 LEU A N 1
ATOM 2692 C CA . LEU A 1 356 ? 22.829 -2.968 -8.253 1.00 95.56 356 LEU A CA 1
ATOM 2693 C C . LEU A 1 356 ? 21.959 -2.093 -9.154 1.00 95.56 356 LEU A C 1
ATOM 2695 O O . LEU A 1 356 ? 20.745 -2.004 -8.977 1.00 95.56 356 LEU A O 1
ATOM 2699 N N . ILE A 1 357 ? 22.595 -1.483 -10.145 1.00 98.06 357 ILE A N 1
ATOM 2700 C CA . ILE A 1 357 ? 21.929 -0.739 -11.210 1.00 98.06 357 ILE A CA 1
ATOM 2701 C C . ILE A 1 357 ? 22.062 -1.587 -12.467 1.00 98.06 357 ILE A C 1
ATOM 2703 O O . ILE A 1 357 ? 23.178 -1.972 -12.806 1.00 98.06 357 ILE A O 1
ATOM 2707 N N . LEU A 1 358 ? 20.940 -1.910 -13.109 1.00 98.12 358 LEU A N 1
ATOM 2708 C CA . LEU A 1 358 ? 20.921 -2.671 -14.363 1.00 98.12 358 LEU A CA 1
ATOM 2709 C C . LEU A 1 358 ? 20.837 -1.746 -15.568 1.00 98.12 358 LEU A C 1
ATOM 2711 O O . LEU A 1 358 ? 21.560 -1.949 -16.536 1.00 98.12 358 LEU A O 1
ATOM 2715 N N . TYR A 1 359 ? 19.990 -0.719 -15.482 1.00 98.44 359 TYR A N 1
ATOM 2716 C CA . TYR A 1 359 ? 19.788 0.258 -16.545 1.00 98.44 359 TYR A CA 1
ATOM 2717 C C . TYR A 1 359 ? 19.785 1.671 -15.978 1.00 98.44 359 TYR A C 1
ATOM 2719 O O . TYR A 1 359 ? 19.398 1.914 -14.830 1.00 98.44 359 TYR A O 1
ATOM 2727 N N . ARG A 1 360 ? 20.167 2.620 -16.822 1.00 98.44 360 ARG A N 1
ATOM 2728 C CA . ARG A 1 360 ? 19.951 4.046 -16.609 1.00 98.44 360 ARG A CA 1
ATOM 2729 C C . ARG A 1 360 ? 19.120 4.586 -17.753 1.00 98.44 360 ARG A C 1
ATOM 2731 O O . ARG A 1 360 ? 19.252 4.129 -18.889 1.00 98.44 360 ARG A O 1
ATOM 2738 N N . TYR A 1 361 ? 18.294 5.568 -17.436 1.00 98.00 361 TYR A N 1
ATOM 2739 C CA . TYR A 1 361 ? 17.566 6.335 -18.427 1.00 98.00 361 TYR A CA 1
ATOM 2740 C C . TYR A 1 361 ? 17.725 7.817 -18.117 1.00 98.00 361 TYR A C 1
ATOM 2742 O O . TYR A 1 361 ? 17.528 8.259 -16.980 1.00 98.00 361 TYR A O 1
ATOM 2750 N N . THR A 1 362 ? 18.085 8.558 -19.156 1.00 93.94 362 THR A N 1
ATOM 2751 C CA . THR A 1 362 ? 18.135 10.013 -19.170 1.00 93.94 362 THR A CA 1
ATOM 2752 C C . THR A 1 362 ? 17.400 10.441 -20.427 1.00 93.94 362 THR A C 1
ATOM 2754 O O . THR A 1 362 ? 17.902 10.252 -21.531 1.00 93.94 362 THR A O 1
ATOM 2757 N N . GLY A 1 363 ? 16.198 10.978 -20.266 1.00 83.44 363 GLY A N 1
ATOM 2758 C CA . GLY A 1 363 ? 15.352 11.384 -21.384 1.00 83.44 363 GLY A CA 1
ATOM 2759 C C . GLY A 1 363 ? 14.386 12.473 -20.954 1.00 83.44 363 GLY A C 1
ATOM 2760 O O . GLY A 1 363 ? 14.124 12.617 -19.757 1.00 83.44 363 GLY A O 1
ATOM 2761 N N . GLY A 1 364 ? 13.915 13.260 -21.916 1.00 67.44 364 GLY A N 1
ATOM 2762 C CA . GLY A 1 364 ? 12.964 14.350 -21.721 1.00 67.44 364 GLY A CA 1
ATOM 2763 C C . GLY A 1 364 ? 12.007 14.473 -22.885 1.00 67.44 364 GLY A C 1
ATOM 2764 O O . GLY A 1 364 ? 12.300 13.857 -23.936 1.00 67.44 364 GLY A O 1
#